Protein AF-A0A2W2ELB1-F1 (afdb_monomer)

Foldseek 3Di:
DVVLVVQLLVLLLVLLVLLADPCPVVCVPDPDDQLVVSVVSLVVSVVVSVVSSVVVVVVVVVVDDPPDDDPVLLSVLSSLLSSLQLVLQLLVVCVVDGDPRSSVSSSVSSVCVVVCQVVQDDLRNLDDDPPDPCSVVSSVVSNVSSVVSVVSNVVSSPDPPDDDPPPPPPPDPDPDDD

Solvent-accessible surface area (backbone atoms only — not comparable to full-atom values): 10216 Å² total; per-residue (Å²): 117,83,64,55,57,60,51,45,53,54,54,21,30,50,46,6,47,71,70,45,56,89,58,60,78,79,58,70,81,56,95,63,60,68,46,60,56,51,51,52,50,52,49,54,48,51,51,54,50,50,51,54,48,48,52,53,52,51,58,48,61,77,67,52,59,95,90,65,77,79,69,59,70,52,55,46,42,54,46,53,34,47,34,37,39,5,42,22,34,15,46,53,30,46,77,79,40,69,51,71,67,9,18,50,37,1,30,47,45,44,47,48,53,60,65,49,45,81,75,34,68,75,97,62,37,86,76,69,57,92,88,43,93,58,39,66,64,53,42,52,49,39,56,58,53,37,52,53,29,49,52,46,37,52,59,54,50,49,72,74,89,70,88,68,88,68,74,74,76,74,74,71,77,78,77,81,77,131

Structure (mmCIF, N/CA/C/O backbone):
data_AF-A0A2W2ELB1-F1
#
_entry.id   AF-A0A2W2ELB1-F1
#
loop_
_atom_site.group_PDB
_atom_site.id
_atom_site.type_symbol
_atom_site.label_atom_id
_atom_site.label_alt_id
_atom_site.label_comp_id
_atom_site.label_asym_id
_atom_site.label_entity_id
_atom_site.label_seq_id
_atom_site.pdbx_PDB_ins_code
_atom_site.Cartn_x
_atom_site.Cartn_y
_atom_site.Cartn_z
_atom_site.occupancy
_atom_site.B_iso_or_equiv
_atom_site.auth_seq_id
_atom_site.auth_comp_id
_atom_site.auth_asym_id
_atom_site.auth_atom_id
_atom_site.pdbx_PDB_model_num
ATOM 1 N N . MET A 1 1 ? 18.501 -1.029 -9.636 1.00 58.59 1 MET A N 1
ATOM 2 C CA . MET A 1 1 ? 17.027 -1.213 -9.609 1.00 58.59 1 MET A CA 1
ATOM 3 C C . MET A 1 1 ? 16.553 -2.268 -8.612 1.00 58.59 1 MET A C 1
ATOM 5 O O . MET A 1 1 ? 15.507 -2.066 -8.014 1.00 58.59 1 MET A O 1
ATOM 9 N N . LEU A 1 2 ? 17.327 -3.330 -8.352 1.00 64.88 2 LEU A N 1
ATOM 10 C CA . LEU A 1 2 ? 16.973 -4.391 -7.391 1.00 64.88 2 LEU A CA 1
ATOM 11 C C . LEU A 1 2 ? 16.702 -3.893 -5.950 1.00 64.88 2 LEU A C 1
ATOM 13 O O . LEU A 1 2 ? 15.939 -4.514 -5.227 1.00 64.88 2 LEU A O 1
ATOM 17 N N . VAL A 1 3 ? 17.260 -2.738 -5.560 1.00 75.88 3 VAL A N 1
ATOM 18 C CA . VAL A 1 3 ? 17.123 -2.134 -4.217 1.00 75.88 3 VAL A CA 1
ATOM 19 C C . VAL A 1 3 ? 15.805 -1.358 -4.020 1.00 75.88 3 VAL A C 1
ATOM 21 O O . VAL A 1 3 ? 15.372 -1.154 -2.890 1.00 75.88 3 VAL A O 1
ATOM 24 N N . LEU A 1 4 ? 15.114 -0.963 -5.098 1.00 77.75 4 LEU A N 1
ATOM 25 C CA . LEU A 1 4 ? 13.880 -0.164 -5.002 1.00 77.75 4 LEU A CA 1
ATOM 26 C C . LEU A 1 4 ? 12.725 -0.948 -4.370 1.00 77.75 4 LEU A C 1
ATOM 28 O O . LEU A 1 4 ? 11.989 -0.414 -3.549 1.00 77.75 4 LEU A O 1
ATOM 32 N N . ARG A 1 5 ? 12.604 -2.232 -4.709 1.00 79.81 5 ARG A N 1
ATOM 33 C CA . ARG A 1 5 ? 11.553 -3.126 -4.208 1.00 79.81 5 ARG A CA 1
ATOM 34 C C . ARG A 1 5 ? 11.660 -3.433 -2.711 1.00 79.81 5 ARG A C 1
ATOM 36 O O . ARG A 1 5 ? 10.662 -3.262 -2.017 1.00 79.81 5 ARG A O 1
ATOM 43 N N . PRO A 1 6 ? 12.827 -3.815 -2.154 1.00 79.00 6 PRO A N 1
ATOM 44 C CA . PRO A 1 6 ? 12.952 -3.968 -0.708 1.00 79.00 6 PRO A CA 1
ATOM 45 C C . PRO A 1 6 ? 12.770 -2.634 0.028 1.00 79.00 6 PRO A C 1
ATOM 47 O O . PRO A 1 6 ? 12.128 -2.624 1.073 1.00 79.00 6 PRO A O 1
ATOM 50 N N . ALA A 1 7 ? 13.233 -1.503 -0.522 1.00 81.81 7 ALA A N 1
ATOM 51 C CA . ALA A 1 7 ? 12.959 -0.187 0.063 1.00 81.81 7 ALA A CA 1
ATOM 52 C C . ALA A 1 7 ? 11.450 0.118 0.111 1.00 81.81 7 ALA A C 1
ATOM 54 O O . ALA A 1 7 ? 10.944 0.583 1.129 1.00 81.81 7 ALA A O 1
ATOM 55 N N . MET A 1 8 ? 10.718 -0.214 -0.954 1.00 80.19 8 MET A N 1
ATOM 56 C CA . MET A 1 8 ? 9.262 -0.086 -1.024 1.00 80.19 8 MET A CA 1
ATOM 57 C C . MET A 1 8 ? 8.555 -0.940 0.032 1.00 80.19 8 MET A C 1
ATOM 59 O O . MET A 1 8 ? 7.673 -0.450 0.735 1.00 80.19 8 MET A O 1
ATOM 63 N N . LEU A 1 9 ? 8.958 -2.207 0.171 1.00 79.94 9 LEU A N 1
ATOM 64 C CA . LEU A 1 9 ? 8.405 -3.121 1.173 1.00 79.94 9 LEU A CA 1
ATOM 65 C C . LEU A 1 9 ? 8.679 -2.611 2.593 1.00 79.94 9 LEU A C 1
ATOM 67 O O . LEU A 1 9 ? 7.778 -2.625 3.427 1.00 79.94 9 LEU A O 1
ATOM 71 N N . LEU A 1 10 ? 9.883 -2.099 2.859 1.00 82.06 10 LEU A N 1
ATOM 72 C CA . LEU A 1 10 ? 10.233 -1.493 4.146 1.00 82.06 10 LEU A CA 1
ATOM 73 C C . LEU A 1 10 ? 9.417 -0.227 4.433 1.00 82.06 10 LEU A C 1
ATOM 75 O O . LEU A 1 10 ? 8.943 -0.043 5.548 1.00 82.06 10 LEU A O 1
ATOM 79 N N . ILE A 1 11 ? 9.190 0.630 3.440 1.00 79.81 11 ILE A N 1
ATOM 80 C CA . ILE A 1 11 ? 8.313 1.795 3.603 1.00 79.81 11 ILE A CA 1
ATOM 81 C C . ILE A 1 11 ? 6.882 1.325 3.911 1.00 79.81 11 ILE A C 1
ATOM 83 O O . ILE A 1 11 ? 6.275 1.784 4.878 1.00 79.81 11 ILE A O 1
ATOM 87 N N . ALA A 1 12 ? 6.363 0.340 3.175 1.00 77.06 12 ALA A N 1
ATOM 88 C CA . ALA A 1 12 ? 5.026 -0.203 3.403 1.00 77.06 12 ALA A CA 1
ATOM 89 C C . ALA A 1 12 ? 4.850 -0.821 4.808 1.00 77.06 12 ALA A C 1
ATOM 91 O O . ALA A 1 12 ? 3.789 -0.646 5.413 1.00 77.06 12 ALA A O 1
ATOM 92 N N . THR A 1 13 ? 5.871 -1.481 5.376 1.00 76.38 13 THR A N 1
ATOM 93 C CA . THR A 1 13 ? 5.784 -2.030 6.746 1.00 76.38 13 THR A CA 1
ATOM 94 C C . THR A 1 13 ? 5.661 -0.933 7.803 1.00 76.38 13 THR A C 1
ATOM 96 O O . THR A 1 13 ? 4.914 -1.111 8.770 1.00 76.38 13 THR A O 1
ATOM 99 N N . THR A 1 14 ? 6.301 0.229 7.614 1.00 76.19 14 THR A N 1
ATOM 100 C CA . THR A 1 14 ? 6.173 1.361 8.555 1.00 76.19 14 THR A CA 1
ATOM 101 C C . THR A 1 14 ? 4.744 1.905 8.636 1.00 76.19 14 THR A C 1
ATOM 103 O O . THR A 1 14 ? 4.310 2.340 9.706 1.00 76.19 14 THR A O 1
ATOM 106 N N . GLY A 1 15 ? 3.965 1.794 7.553 1.00 67.69 15 GLY A N 1
ATOM 107 C CA . GLY A 1 15 ? 2.555 2.194 7.520 1.00 67.69 15 GLY A CA 1
ATOM 108 C C . GLY A 1 15 ? 1.687 1.459 8.549 1.00 67.69 15 GLY A C 1
ATOM 109 O O . GLY A 1 15 ? 0.806 2.066 9.160 1.00 67.69 15 GLY A O 1
ATOM 110 N N . GLY A 1 16 ? 1.977 0.179 8.812 1.00 68.81 16 GLY A N 1
ATOM 111 C CA . GLY A 1 16 ? 1.280 -0.606 9.838 1.00 68.81 16 GLY A CA 1
ATOM 112 C C . GLY A 1 16 ? 1.515 -0.074 11.256 1.00 68.81 16 GLY A C 1
ATOM 113 O O . GLY A 1 16 ? 0.587 -0.026 12.063 1.00 68.81 16 GLY A O 1
ATOM 114 N N . PHE A 1 17 ? 2.731 0.399 11.543 1.00 68.81 17 PHE A N 1
ATOM 115 C CA . PHE A 1 17 ? 3.072 1.026 12.823 1.00 68.81 17 PHE A CA 1
ATOM 116 C C . PHE A 1 17 ? 2.467 2.422 12.960 1.00 68.81 17 PHE A C 1
ATOM 118 O O . PHE A 1 17 ? 1.964 2.758 14.029 1.00 68.81 17 PHE A O 1
ATOM 125 N N . ALA A 1 18 ? 2.431 3.207 11.881 1.00 69.25 18 ALA A N 1
ATOM 126 C CA . ALA A 1 18 ? 1.805 4.528 11.888 1.00 69.25 18 ALA A CA 1
ATOM 127 C C . ALA A 1 18 ? 0.286 4.457 12.164 1.00 69.25 18 ALA A C 1
ATOM 129 O O . ALA A 1 18 ? -0.300 5.372 12.756 1.00 69.25 18 ALA A O 1
ATOM 130 N N . LEU A 1 19 ? -0.369 3.349 11.793 1.00 65.31 19 LEU A N 1
ATOM 131 C CA . LEU A 1 19 ? -1.787 3.123 12.084 1.00 65.31 19 LEU A CA 1
ATOM 132 C C . LEU A 1 19 ? -2.052 2.881 13.582 1.00 65.31 19 LEU A C 1
ATOM 134 O O . LEU A 1 19 ? -3.126 3.232 14.076 1.00 65.31 19 LEU A O 1
ATOM 138 N N . VAL A 1 20 ? -1.085 2.327 14.316 1.00 62.97 20 VAL A N 1
ATOM 139 C CA . VAL A 1 20 ? -1.212 2.060 15.752 1.00 62.97 20 VAL A CA 1
ATOM 140 C C . VAL A 1 20 ? -0.901 3.327 16.537 1.00 62.97 20 VAL A C 1
ATOM 142 O O . VAL A 1 20 ? 0.248 3.655 16.810 1.00 62.97 20 VAL A O 1
ATOM 145 N N . ASP A 1 21 ? -1.951 4.053 16.916 1.00 62.66 21 ASP A N 1
ATOM 146 C CA . ASP A 1 21 ? -1.811 5.175 17.838 1.00 62.66 21 ASP A CA 1
ATOM 147 C C . ASP A 1 21 ? -1.661 4.686 19.273 1.00 62.66 21 ASP A C 1
ATOM 149 O O . ASP A 1 21 ? -2.558 4.020 19.800 1.00 62.66 21 ASP A O 1
ATOM 153 N N . ALA A 1 22 ? -0.589 5.095 19.943 1.00 53.69 22 ALA A N 1
ATOM 154 C CA . ALA A 1 22 ? -0.504 4.975 21.392 1.00 53.69 22 ALA A CA 1
ATOM 155 C C . ALA A 1 22 ? -1.504 5.915 22.103 1.00 53.69 22 ALA A C 1
ATOM 157 O O . ALA A 1 22 ? -1.910 5.621 23.225 1.00 53.69 22 ALA A O 1
ATOM 158 N N . MET A 1 23 ? -1.953 6.999 21.447 1.00 51.41 23 MET A N 1
ATOM 159 C CA . MET A 1 23 ? -2.901 7.984 21.993 1.00 51.41 23 MET A CA 1
ATOM 160 C C . MET A 1 23 ? -4.374 7.717 21.648 1.00 51.41 23 MET A C 1
ATOM 162 O O . MET A 1 23 ? -5.254 8.439 22.114 1.00 51.41 23 MET A O 1
ATOM 166 N N . ALA A 1 24 ? -4.702 6.659 20.898 1.00 58.19 24 ALA A N 1
ATOM 167 C CA . ALA A 1 24 ? -6.102 6.298 20.636 1.00 58.19 24 ALA A CA 1
ATOM 168 C C . ALA A 1 24 ? -6.982 6.191 21.909 1.00 58.19 24 ALA A C 1
ATOM 170 O O . ALA A 1 24 ? -8.154 6.571 21.833 1.00 58.19 24 ALA A O 1
ATOM 171 N N . PRO A 1 25 ? -6.472 5.742 23.079 1.00 58.84 25 PRO A N 1
ATOM 172 C CA . PRO A 1 25 ? -7.254 5.720 24.314 1.00 58.84 25 PRO A CA 1
ATOM 173 C C . PRO A 1 25 ? -7.592 7.112 24.872 1.00 58.84 25 PRO A C 1
ATOM 175 O O . PRO A 1 25 ? -8.632 7.263 25.508 1.00 58.84 25 PRO A O 1
ATOM 178 N N . SER A 1 26 ? -6.756 8.134 24.645 1.00 57.88 26 SER A N 1
ATOM 179 C CA . SER A 1 26 ? -6.914 9.459 25.270 1.00 57.88 26 SER A CA 1
ATOM 180 C C . SER A 1 26 ? -7.816 10.418 24.485 1.00 57.88 26 SER A C 1
ATOM 182 O O . SER A 1 26 ? -8.296 11.397 25.044 1.00 57.88 26 SER A O 1
ATOM 184 N N . ILE A 1 27 ? -8.089 10.139 23.204 1.00 54.81 27 ILE A N 1
ATOM 185 C CA . ILE A 1 27 ? -8.867 11.017 22.299 1.00 54.81 27 ILE A CA 1
ATOM 186 C C . ILE A 1 27 ? -10.330 10.529 22.156 1.00 54.81 27 ILE A C 1
ATOM 188 O O . ILE A 1 27 ? -11.113 11.043 21.358 1.00 54.81 27 ILE A O 1
ATOM 192 N N . GLY A 1 28 ? -10.746 9.538 22.954 1.00 57.12 28 GLY A N 1
ATOM 193 C CA . GLY A 1 28 ? -12.087 8.938 22.890 1.00 57.12 28 GLY A CA 1
ATOM 194 C C . GLY A 1 28 ? -13.254 9.903 23.153 1.00 57.12 28 GLY A C 1
ATOM 195 O O . GLY A 1 28 ? -14.386 9.580 22.806 1.00 57.12 28 GLY A O 1
ATOM 196 N N . ALA A 1 29 ? -12.989 11.082 23.723 1.00 60.88 29 ALA A N 1
ATOM 197 C CA . ALA A 1 29 ? -14.003 12.079 24.066 1.00 60.88 29 ALA A CA 1
ATOM 198 C C . ALA A 1 29 ? -14.392 13.025 22.910 1.00 60.88 29 ALA A C 1
ATOM 200 O O . ALA A 1 29 ? -15.316 13.820 23.066 1.00 60.88 29 ALA A O 1
ATOM 201 N N . VAL A 1 30 ? -13.716 12.972 21.755 1.00 65.62 30 VAL A N 1
ATOM 202 C CA . VAL A 1 30 ? -14.003 13.903 20.650 1.00 65.62 30 VAL A CA 1
ATOM 203 C C . VAL A 1 30 ? -15.243 13.433 19.866 1.00 65.62 30 VAL A C 1
ATOM 205 O O . VAL A 1 30 ? -15.240 12.302 19.364 1.00 65.62 30 VAL A O 1
ATOM 208 N N . PRO A 1 31 ? -16.275 14.284 19.672 1.00 71.62 31 PRO A N 1
ATOM 209 C CA . PRO A 1 31 ? -17.556 13.923 19.050 1.00 71.62 31 PRO A CA 1
ATOM 210 C C . PRO A 1 31 ? -17.485 13.777 17.516 1.00 71.62 31 PRO A C 1
ATOM 212 O O . PRO A 1 31 ? -18.405 14.147 16.795 1.00 71.62 31 PRO A O 1
ATOM 215 N N . VAL A 1 32 ? -16.390 13.235 16.983 1.00 72.81 32 VAL A N 1
ATOM 216 C CA . VAL A 1 32 ? -16.257 12.909 15.555 1.00 72.81 32 VAL A CA 1
ATOM 217 C C . VAL A 1 32 ? -16.660 11.450 15.335 1.00 72.81 32 VAL A C 1
ATOM 219 O O . VAL A 1 32 ? -16.423 10.585 16.183 1.00 72.81 32 VAL A O 1
ATOM 222 N N . ALA A 1 33 ? -17.263 11.148 14.188 1.00 74.81 33 ALA A N 1
ATOM 223 C CA . ALA A 1 33 ? -17.573 9.773 13.827 1.00 74.81 33 ALA A CA 1
ATOM 224 C C . ALA A 1 33 ? -16.287 8.935 13.683 1.00 74.81 33 ALA A C 1
ATOM 226 O O . ALA A 1 33 ? -15.269 9.402 13.164 1.00 74.81 33 ALA A O 1
ATOM 227 N N . ARG A 1 34 ? -16.320 7.683 14.152 1.00 75.00 34 ARG A N 1
ATOM 228 C CA . ARG A 1 34 ? -15.143 6.802 14.181 1.00 75.00 34 ARG A CA 1
ATOM 229 C C . ARG A 1 34 ? -14.596 6.530 12.778 1.00 75.00 34 ARG A C 1
ATOM 231 O O . ARG A 1 34 ? -13.383 6.635 12.594 1.00 75.00 34 ARG A O 1
ATOM 238 N N . TRP A 1 35 ? -15.479 6.280 11.808 1.00 74.69 35 TRP A N 1
ATOM 239 C CA . TRP A 1 35 ? -15.099 6.108 10.403 1.00 74.69 35 TRP A CA 1
ATOM 240 C C . TRP A 1 35 ? -14.300 7.307 9.865 1.00 74.69 35 TRP A C 1
ATOM 242 O O . TRP A 1 35 ? -13.250 7.113 9.261 1.00 74.69 35 TRP A O 1
ATOM 252 N N . ALA A 1 36 ? -14.723 8.546 10.143 1.00 78.75 36 ALA A N 1
ATOM 253 C CA . ALA A 1 36 ? -14.063 9.747 9.626 1.00 78.75 36 ALA A CA 1
ATOM 254 C C . ALA A 1 36 ? -12.633 9.897 10.172 1.00 78.75 36 ALA A C 1
ATOM 256 O O . ALA A 1 36 ? -11.709 10.204 9.420 1.00 78.75 36 ALA A O 1
ATOM 257 N N . ARG A 1 37 ? -12.421 9.599 11.463 1.00 77.50 37 ARG A N 1
ATOM 258 C CA . ARG A 1 37 ? -11.072 9.594 12.058 1.00 77.50 37 ARG A CA 1
ATOM 259 C C . ARG A 1 37 ? -10.172 8.518 11.453 1.00 77.50 37 ARG A C 1
ATOM 261 O O . ARG A 1 37 ? -8.990 8.774 11.244 1.00 77.50 37 ARG A O 1
ATOM 268 N N . GLN A 1 38 ? -10.713 7.330 11.181 1.00 78.19 38 GLN A N 1
ATOM 269 C CA . GLN A 1 38 ? -9.950 6.245 10.560 1.00 78.19 38 GLN A CA 1
ATOM 270 C C . GLN A 1 38 ? -9.541 6.602 9.131 1.00 78.19 38 GLN A C 1
ATOM 272 O O . GLN A 1 38 ? -8.362 6.497 8.810 1.00 78.19 38 GLN A O 1
ATOM 277 N N . TRP A 1 39 ? -10.466 7.120 8.319 1.00 81.50 39 TRP A N 1
ATOM 278 C CA . TRP A 1 39 ? -10.156 7.569 6.960 1.00 81.50 39 TRP A CA 1
ATOM 279 C C . TRP A 1 39 ? -9.131 8.694 6.931 1.00 81.50 39 TRP A C 1
ATOM 281 O O . TRP A 1 39 ? -8.175 8.608 6.165 1.00 81.50 39 TRP A O 1
ATOM 291 N N . LEU A 1 40 ? -9.271 9.703 7.796 1.00 83.50 40 LEU A N 1
ATOM 292 C CA . LEU A 1 40 ? -8.288 10.780 7.890 1.00 83.50 40 LEU A CA 1
ATOM 293 C C . LEU A 1 40 ? -6.899 10.240 8.253 1.00 83.50 40 LEU A C 1
ATOM 295 O O . LEU A 1 40 ? -5.908 10.628 7.641 1.00 83.50 40 LEU A O 1
ATOM 299 N N . ARG A 1 41 ? -6.819 9.305 9.207 1.00 82.00 41 ARG A N 1
ATOM 300 C CA . ARG A 1 41 ? -5.550 8.682 9.602 1.00 82.00 41 ARG A CA 1
ATOM 301 C C . ARG A 1 41 ? -4.931 7.885 8.457 1.00 82.00 41 ARG A C 1
ATOM 303 O O . ARG A 1 41 ? -3.739 8.016 8.202 1.00 82.00 41 ARG A O 1
ATOM 310 N N . THR A 1 42 ? -5.728 7.077 7.765 1.00 82.38 42 THR A N 1
ATOM 311 C CA . THR A 1 42 ? -5.263 6.306 6.608 1.00 82.38 42 THR A CA 1
ATOM 312 C C . THR A 1 42 ? -4.774 7.225 5.497 1.00 82.38 42 THR A C 1
ATOM 314 O O . THR A 1 42 ? -3.714 6.962 4.941 1.00 82.38 42 THR A O 1
ATOM 317 N N . LEU A 1 43 ? -5.487 8.323 5.223 1.00 84.00 43 LEU A N 1
ATOM 318 C CA . LEU A 1 43 ? -5.056 9.330 4.256 1.00 84.00 43 LEU A CA 1
ATOM 319 C C . LEU A 1 43 ? -3.722 9.956 4.664 1.00 84.00 43 LEU A C 1
ATOM 321 O O . LEU A 1 43 ? -2.807 9.954 3.855 1.00 84.00 43 LEU A O 1
ATOM 325 N N . LEU A 1 44 ? -3.566 10.405 5.913 1.00 84.62 44 LEU A N 1
ATOM 326 C CA . LEU A 1 44 ? -2.302 10.976 6.396 1.00 84.62 44 LEU A CA 1
ATOM 327 C C . LEU A 1 44 ? -1.128 10.000 6.250 1.00 84.62 44 LEU A C 1
ATOM 329 O O . LEU A 1 44 ? -0.057 10.391 5.789 1.00 84.62 44 LEU A O 1
ATOM 333 N N . ILE A 1 45 ? -1.331 8.727 6.600 1.00 83.56 45 ILE A N 1
ATOM 334 C CA . ILE A 1 45 ? -0.297 7.695 6.451 1.00 83.56 45 ILE A CA 1
ATOM 335 C C . ILE A 1 45 ? 0.027 7.475 4.975 1.00 83.56 45 ILE A C 1
ATOM 337 O O . ILE A 1 45 ? 1.200 7.442 4.618 1.00 83.56 45 ILE A O 1
ATOM 341 N N . LEU A 1 46 ? -0.985 7.375 4.111 1.00 82.31 46 LEU A N 1
ATOM 342 C CA . LEU A 1 46 ? -0.781 7.258 2.668 1.00 82.31 46 LEU A CA 1
ATOM 343 C C . LEU A 1 46 ? 0.009 8.447 2.112 1.00 82.31 46 LEU A C 1
ATOM 345 O O . LEU A 1 46 ? 0.907 8.226 1.307 1.00 82.31 46 LEU A O 1
ATOM 349 N N . THR A 1 47 ? -0.251 9.674 2.569 1.00 84.88 47 THR A N 1
ATOM 350 C CA . THR A 1 47 ? 0.508 10.861 2.149 1.00 84.88 47 THR A CA 1
ATOM 351 C C . THR A 1 47 ? 1.978 10.763 2.557 1.00 84.88 47 THR A C 1
ATOM 353 O O . THR A 1 47 ? 2.856 11.048 1.746 1.00 84.88 47 THR A O 1
ATOM 356 N N . VAL A 1 48 ? 2.266 10.316 3.785 1.00 85.31 48 VAL A N 1
ATOM 357 C CA . VAL A 1 48 ? 3.648 10.122 4.263 1.00 85.31 48 VAL A CA 1
ATOM 358 C C . VAL A 1 48 ? 4.356 9.020 3.473 1.00 85.31 48 VAL A C 1
ATOM 360 O O . VAL A 1 48 ? 5.500 9.204 3.058 1.00 85.31 48 VAL A O 1
ATOM 363 N N . LEU A 1 49 ? 3.677 7.899 3.215 1.00 83.69 49 LEU A N 1
ATOM 364 C CA . LEU A 1 49 ? 4.222 6.803 2.409 1.00 83.69 49 LEU A CA 1
ATOM 365 C C . LEU A 1 49 ? 4.482 7.247 0.964 1.00 83.69 49 LEU A C 1
ATOM 367 O O . LEU A 1 49 ? 5.540 6.948 0.416 1.00 83.69 49 LEU A O 1
ATOM 371 N N . ALA A 1 50 ? 3.555 7.999 0.367 1.00 84.19 50 ALA A N 1
ATOM 372 C CA . ALA A 1 50 ? 3.699 8.548 -0.977 1.00 84.19 50 ALA A CA 1
ATOM 373 C C . ALA A 1 50 ? 4.866 9.541 -1.062 1.00 84.19 50 ALA A C 1
ATOM 375 O O . ALA A 1 50 ? 5.650 9.475 -2.006 1.00 84.19 50 ALA A O 1
ATOM 376 N N . ALA A 1 51 ? 5.028 10.414 -0.063 1.00 85.00 51 ALA A N 1
ATOM 377 C CA . ALA A 1 51 ? 6.157 11.337 0.012 1.00 85.00 51 ALA A CA 1
ATOM 378 C C . ALA A 1 51 ? 7.492 10.589 0.160 1.00 85.00 51 ALA A C 1
ATOM 380 O O . ALA A 1 51 ? 8.432 10.858 -0.588 1.00 85.00 51 ALA A O 1
ATOM 381 N N . GLY A 1 52 ? 7.566 9.608 1.067 1.00 83.62 52 GLY A N 1
ATOM 382 C CA . GLY A 1 52 ? 8.758 8.776 1.252 1.00 83.62 52 GLY A CA 1
ATOM 383 C C . GLY A 1 52 ? 9.135 8.011 -0.018 1.00 83.62 52 GLY A C 1
ATOM 384 O O . GLY A 1 52 ? 10.301 7.991 -0.412 1.00 83.62 52 GLY A O 1
ATOM 385 N N . TRP A 1 53 ? 8.143 7.455 -0.714 1.00 84.44 53 TRP A N 1
ATOM 386 C CA . TRP A 1 53 ? 8.354 6.817 -2.010 1.00 84.44 53 TRP A CA 1
ATOM 387 C C . TRP A 1 53 ? 8.811 7.808 -3.084 1.00 84.44 53 TRP A C 1
ATOM 389 O O . TRP A 1 53 ? 9.752 7.520 -3.821 1.00 84.44 53 TRP A O 1
ATOM 399 N N . GLY A 1 54 ? 8.209 8.997 -3.137 1.00 84.25 54 GLY A N 1
ATOM 400 C CA . GLY A 1 54 ? 8.611 10.068 -4.047 1.00 84.25 54 GLY A CA 1
ATOM 401 C C . GLY A 1 54 ? 10.077 10.466 -3.871 1.00 84.25 54 GLY A C 1
ATOM 402 O O . GLY A 1 54 ? 10.788 10.606 -4.862 1.00 84.25 54 GLY A O 1
ATOM 403 N N . VAL A 1 55 ? 10.563 10.554 -2.627 1.00 86.31 55 VAL A N 1
ATOM 404 C CA . VAL A 1 55 ? 11.985 10.802 -2.331 1.00 86.31 55 VAL A CA 1
ATOM 405 C C . VAL A 1 55 ? 12.863 9.667 -2.858 1.00 86.31 55 VAL A C 1
ATOM 407 O O . VAL A 1 55 ? 13.876 9.929 -3.504 1.00 86.31 55 VAL A O 1
ATOM 410 N N . VAL A 1 56 ? 12.474 8.409 -2.638 1.00 85.19 56 VAL A N 1
ATOM 411 C CA . VAL A 1 56 ? 13.217 7.244 -3.148 1.00 85.19 56 VAL A CA 1
ATOM 412 C C . VAL A 1 56 ? 13.287 7.255 -4.677 1.00 85.19 56 VAL A C 1
ATOM 414 O O . VAL A 1 56 ? 14.359 7.030 -5.238 1.00 85.19 56 VAL A O 1
ATOM 417 N N . VAL A 1 57 ? 12.179 7.560 -5.357 1.00 84.31 57 VAL A N 1
ATOM 418 C CA . VAL A 1 57 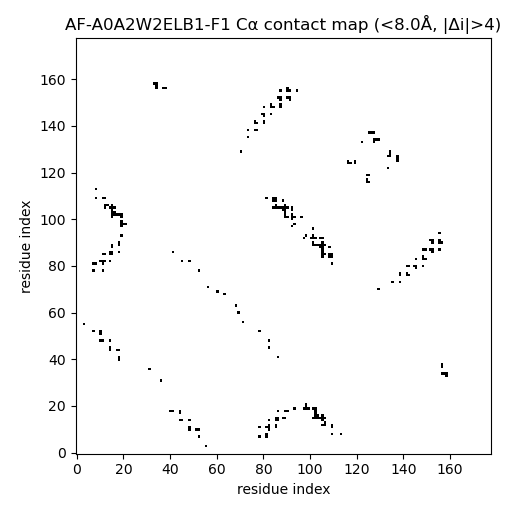? 12.130 7.672 -6.823 1.00 84.31 57 VAL A CA 1
ATOM 419 C C . VAL A 1 57 ? 12.973 8.850 -7.317 1.00 84.31 57 VAL A C 1
ATOM 421 O O . VAL A 1 57 ? 13.722 8.685 -8.278 1.00 84.31 57 VAL A O 1
ATOM 424 N N . ALA A 1 58 ? 12.920 10.004 -6.649 1.00 85.50 58 ALA A N 1
ATOM 425 C CA . ALA A 1 58 ? 13.732 11.169 -6.992 1.00 85.50 58 ALA A CA 1
ATOM 426 C C . ALA A 1 58 ? 15.232 10.860 -6.865 1.00 85.50 58 ALA A C 1
ATOM 428 O O . ALA A 1 58 ? 15.996 11.092 -7.801 1.00 85.50 58 ALA A O 1
ATOM 429 N N . VAL A 1 59 ? 15.654 10.247 -5.757 1.00 85.62 59 VAL A N 1
ATOM 430 C CA . VAL A 1 59 ? 17.048 9.816 -5.560 1.00 85.62 59 VAL A CA 1
ATOM 431 C C . VAL A 1 59 ? 17.448 8.749 -6.574 1.00 85.62 59 VAL A C 1
ATOM 433 O O . VAL A 1 59 ? 18.567 8.773 -7.076 1.00 85.62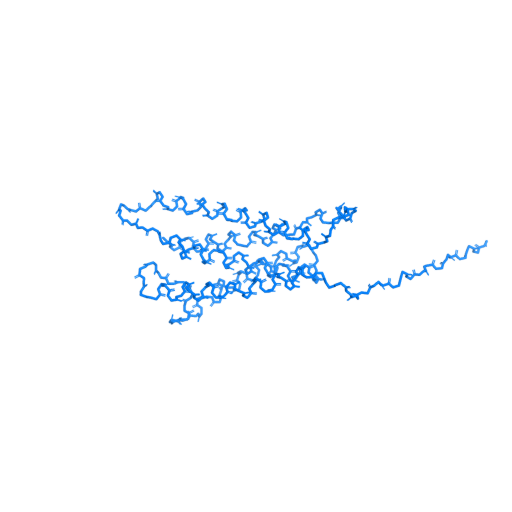 59 VAL A O 1
ATOM 436 N N . ALA A 1 60 ? 16.557 7.817 -6.910 1.00 83.50 60 ALA A N 1
ATOM 437 C CA . ALA A 1 60 ? 16.845 6.843 -7.952 1.00 83.50 60 ALA A CA 1
ATOM 438 C C . ALA A 1 60 ? 17.049 7.534 -9.303 1.00 83.50 60 ALA A C 1
ATOM 440 O O . ALA A 1 60 ? 18.020 7.224 -9.985 1.00 83.50 60 ALA A O 1
ATOM 441 N N . SER A 1 61 ? 16.199 8.504 -9.652 1.00 82.31 61 SER A N 1
ATOM 442 C CA . SER A 1 61 ? 16.267 9.223 -10.928 1.00 82.31 61 SER A CA 1
ATOM 443 C C . SER A 1 61 ? 17.565 10.007 -11.121 1.00 82.31 61 SER A C 1
ATOM 445 O O . SER A 1 61 ? 18.093 10.019 -12.225 1.00 82.31 61 SER A O 1
ATOM 447 N N . THR A 1 62 ? 18.146 10.565 -10.053 1.00 84.31 62 THR A N 1
ATOM 448 C CA . THR A 1 62 ? 19.443 11.266 -10.125 1.00 84.31 62 THR A CA 1
ATOM 449 C C . THR A 1 62 ? 20.640 10.323 -10.235 1.00 84.31 62 THR A C 1
ATOM 451 O O . THR A 1 62 ? 21.758 10.769 -10.478 1.00 84.31 62 THR A O 1
ATOM 454 N N . ARG A 1 63 ? 20.433 9.018 -10.029 1.00 83.00 63 ARG A N 1
ATOM 455 C CA . 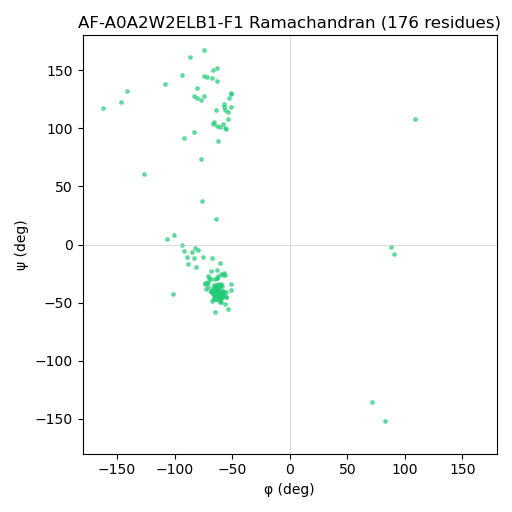ARG A 1 63 ? 21.470 7.979 -10.095 1.00 83.00 63 ARG A CA 1
ATOM 456 C C . ARG A 1 63 ? 21.357 7.107 -11.344 1.00 83.00 63 ARG A C 1
ATOM 458 O O . ARG A 1 63 ? 22.093 6.126 -11.451 1.00 83.00 63 ARG A O 1
ATOM 465 N N . LEU A 1 64 ? 20.436 7.417 -12.256 1.00 79.12 64 LEU A N 1
ATOM 466 C CA . LEU A 1 64 ? 20.348 6.725 -13.538 1.00 79.12 64 LEU A CA 1
ATOM 467 C C . LEU A 1 64 ? 21.482 7.170 -14.466 1.00 79.12 64 LEU A C 1
ATOM 469 O O . LEU A 1 64 ? 21.894 8.324 -14.446 1.00 79.12 64 LEU A O 1
ATOM 473 N N . ALA A 1 65 ? 21.980 6.230 -15.270 1.00 74.31 65 ALA A N 1
ATOM 474 C CA . ALA A 1 65 ? 22.891 6.537 -16.365 1.00 74.31 65 ALA A CA 1
ATOM 475 C C . ALA A 1 65 ? 22.164 7.352 -17.446 1.00 74.31 65 ALA A C 1
ATOM 477 O O . ALA A 1 65 ? 20.955 7.180 -17.639 1.00 74.31 65 ALA A O 1
ATOM 478 N N . ASP A 1 66 ? 22.904 8.199 -18.163 1.00 67.69 66 ASP A N 1
ATOM 479 C CA . ASP A 1 66 ? 22.356 9.034 -19.233 1.00 67.69 66 ASP A CA 1
ATOM 480 C C . ASP A 1 66 ? 21.576 8.188 -20.254 1.00 67.69 66 ASP A C 1
ATOM 482 O O . ASP A 1 66 ? 22.073 7.193 -20.783 1.00 67.69 66 ASP A O 1
ATOM 486 N N . GLY A 1 67 ? 20.320 8.572 -20.504 1.00 63.91 67 GLY A N 1
ATOM 487 C CA . GLY A 1 67 ? 19.419 7.905 -21.453 1.00 63.91 67 GLY A CA 1
ATOM 488 C C . GLY A 1 67 ? 18.544 6.784 -20.877 1.00 63.91 67 GLY A C 1
ATOM 489 O O . GLY A 1 67 ? 17.626 6.327 -21.560 1.00 63.91 67 GLY A O 1
ATOM 490 N N . ALA A 1 68 ? 18.748 6.361 -19.626 1.00 70.44 68 ALA A N 1
ATOM 491 C CA . ALA A 1 68 ? 17.832 5.431 -18.969 1.00 70.44 68 ALA A CA 1
ATOM 492 C C . ALA A 1 68 ? 16.595 6.174 -18.432 1.00 70.44 68 ALA A C 1
ATOM 494 O O . ALA A 1 68 ? 16.713 7.207 -17.774 1.00 70.44 68 ALA A O 1
ATOM 495 N N . SER A 1 69 ? 15.396 5.630 -18.663 1.00 74.62 69 SER A N 1
ATOM 496 C CA . SER A 1 69 ? 14.154 6.131 -18.063 1.00 74.62 69 SER A CA 1
ATOM 497 C C . SER A 1 69 ? 13.640 5.168 -16.992 1.00 74.62 69 SER A C 1
ATOM 499 O O . SER A 1 69 ? 13.685 3.945 -17.136 1.00 74.62 69 SER A O 1
ATOM 501 N N . LEU A 1 70 ? 13.167 5.723 -15.876 1.00 77.88 70 LEU A N 1
ATOM 502 C CA . LEU A 1 70 ? 12.497 4.958 -14.826 1.00 77.88 70 LEU A CA 1
ATOM 503 C C . LEU A 1 70 ? 11.023 4.770 -15.207 1.00 77.88 70 LEU A C 1
ATOM 505 O O . LEU A 1 70 ? 10.340 5.768 -15.442 1.00 77.88 70 LEU A O 1
ATOM 509 N N . PRO A 1 71 ? 10.482 3.539 -15.198 1.00 83.31 71 PRO A N 1
ATOM 510 C CA . PRO A 1 71 ? 9.058 3.315 -15.422 1.00 83.31 71 PRO A CA 1
ATOM 511 C C . PRO A 1 71 ? 8.257 3.667 -14.155 1.00 83.31 71 PRO A C 1
ATOM 513 O O . PRO A 1 71 ? 7.790 2.797 -13.416 1.00 83.31 71 PRO A O 1
ATOM 516 N N . VAL A 1 72 ? 8.123 4.970 -13.884 1.00 81.94 72 VAL A N 1
ATOM 517 C CA . VAL A 1 72 ? 7.554 5.514 -12.638 1.00 81.94 72 VAL A CA 1
ATOM 518 C C . VAL A 1 72 ? 6.124 5.031 -12.397 1.00 81.94 72 VAL A C 1
ATOM 520 O O . VAL A 1 72 ? 5.788 4.690 -11.269 1.00 81.94 72 VAL A O 1
ATOM 523 N N . ALA A 1 73 ? 5.292 4.954 -13.440 1.00 81.75 73 ALA A N 1
ATOM 524 C CA . ALA A 1 73 ? 3.889 4.556 -13.308 1.00 81.75 73 ALA A CA 1
ATOM 525 C C . ALA A 1 73 ? 3.727 3.114 -12.796 1.00 81.75 73 ALA A C 1
ATOM 527 O O . ALA A 1 73 ? 2.937 2.870 -11.885 1.00 81.75 73 ALA A O 1
ATOM 528 N N . GLY A 1 74 ? 4.510 2.171 -13.330 1.00 82.69 74 GLY A N 1
ATOM 529 C CA . GLY A 1 74 ? 4.477 0.780 -12.876 1.00 82.69 74 GLY A CA 1
ATOM 530 C C . GLY A 1 74 ? 4.973 0.644 -11.436 1.00 82.69 74 GLY A C 1
ATOM 531 O O . GLY A 1 74 ? 4.286 0.096 -10.576 1.00 82.69 74 GLY A O 1
ATOM 532 N N . LEU A 1 75 ? 6.106 1.279 -11.134 1.00 83.25 75 LEU A N 1
ATOM 533 C CA . LEU A 1 75 ? 6.675 1.304 -9.786 1.00 83.25 75 LEU A CA 1
ATOM 534 C C . LEU A 1 75 ? 5.735 1.962 -8.759 1.00 83.25 75 LEU A C 1
ATOM 536 O O . LEU A 1 75 ? 5.677 1.537 -7.607 1.00 83.25 75 LEU A O 1
ATOM 540 N N . ALA A 1 76 ? 4.970 2.977 -9.162 1.00 84.56 76 ALA A N 1
ATOM 541 C CA . ALA A 1 76 ? 3.944 3.582 -8.321 1.00 84.56 76 ALA A CA 1
ATOM 542 C C . ALA A 1 76 ? 2.765 2.628 -8.067 1.00 84.56 76 ALA A C 1
ATOM 544 O O . ALA A 1 76 ? 2.279 2.566 -6.939 1.00 84.56 76 ALA A O 1
ATOM 545 N N . ALA A 1 77 ? 2.324 1.858 -9.067 1.00 84.50 77 ALA A N 1
ATOM 546 C CA . ALA A 1 77 ? 1.259 0.866 -8.897 1.00 84.50 77 ALA A CA 1
ATOM 547 C C . ALA A 1 77 ? 1.669 -0.269 -7.938 1.00 84.50 77 ALA A C 1
ATOM 549 O O . ALA A 1 77 ? 0.883 -0.645 -7.057 1.00 84.50 77 ALA A O 1
ATOM 550 N N . GLU A 1 78 ? 2.911 -0.759 -8.053 1.00 85.38 78 GLU A N 1
ATOM 551 C CA . GLU A 1 78 ? 3.512 -1.699 -7.095 1.00 85.38 78 GLU A CA 1
ATOM 552 C C . GLU A 1 78 ? 3.472 -1.098 -5.668 1.00 85.38 78 GLU A C 1
ATOM 554 O O . GLU A 1 78 ? 2.947 -1.719 -4.733 1.00 85.38 78 GLU A O 1
ATOM 559 N N . ALA A 1 79 ? 3.956 0.145 -5.512 1.00 83.88 79 ALA A N 1
ATOM 560 C CA . ALA A 1 79 ? 4.043 0.861 -4.232 1.00 83.88 79 ALA A CA 1
ATOM 561 C C . ALA A 1 79 ? 2.687 1.059 -3.558 1.00 83.88 79 ALA A C 1
ATOM 563 O O . ALA A 1 79 ? 2.520 0.722 -2.381 1.00 83.88 79 ALA A O 1
ATOM 564 N N . VAL A 1 80 ? 1.709 1.560 -4.311 1.00 85.88 80 VAL A N 1
ATOM 565 C CA . VAL A 1 80 ? 0.349 1.803 -3.823 1.00 85.88 80 VAL A CA 1
ATOM 566 C C . VAL A 1 80 ? -0.293 0.501 -3.365 1.00 85.88 80 VAL A C 1
ATOM 568 O O . VAL A 1 80 ? -0.859 0.449 -2.272 1.00 85.88 80 VAL A O 1
ATOM 571 N N . THR A 1 81 ? -0.168 -0.571 -4.148 1.00 86.69 81 THR A N 1
ATOM 572 C CA . THR A 1 81 ? -0.802 -1.844 -3.794 1.00 86.69 81 THR A CA 1
ATOM 573 C C . THR A 1 81 ? -0.180 -2.452 -2.543 1.00 86.69 81 THR A C 1
ATOM 575 O O . THR A 1 81 ? -0.911 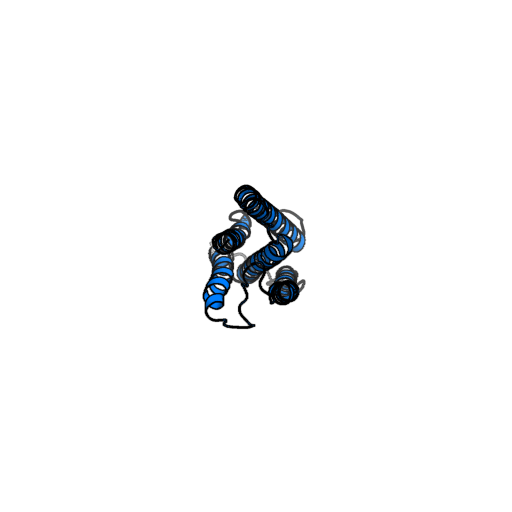-2.886 -1.653 1.00 86.69 81 THR A O 1
ATOM 578 N N . CYS A 1 82 ? 1.149 -2.422 -2.408 1.00 85.38 82 CYS A N 1
ATOM 579 C CA . CYS A 1 82 ? 1.793 -2.913 -1.190 1.00 85.38 82 CYS A CA 1
ATOM 580 C C . CYS A 1 82 ? 1.422 -2.063 0.026 1.00 85.38 82 CYS A C 1
ATOM 582 O O . CYS A 1 82 ? 1.056 -2.623 1.056 1.00 85.38 82 CYS A O 1
ATOM 584 N N . ALA A 1 83 ? 1.440 -0.732 -0.086 1.00 82.81 83 ALA A N 1
ATOM 585 C CA . ALA A 1 83 ? 1.011 0.146 1.001 1.00 82.81 83 ALA A CA 1
ATOM 586 C C . ALA A 1 83 ? -0.421 -0.186 1.459 1.00 82.81 83 ALA A C 1
ATOM 588 O O . ALA A 1 83 ? -0.677 -0.331 2.656 1.00 82.81 83 ALA A O 1
ATOM 589 N N . LEU A 1 84 ? -1.340 -0.391 0.510 1.00 85.38 84 LEU A N 1
ATOM 590 C CA . LEU A 1 84 ? -2.723 -0.761 0.799 1.00 85.38 84 LEU A CA 1
ATOM 591 C C . LEU A 1 84 ? -2.843 -2.148 1.439 1.00 85.38 84 LEU A C 1
ATOM 593 O O . LEU A 1 84 ? -3.623 -2.295 2.375 1.00 85.38 84 LEU A O 1
ATOM 597 N N . CYS A 1 85 ? -2.068 -3.145 1.009 1.00 85.31 85 CYS A N 1
ATOM 598 C CA . CYS A 1 85 ? -2.051 -4.469 1.641 1.00 85.31 85 CYS A CA 1
ATOM 599 C C . CYS A 1 85 ? -1.608 -4.405 3.110 1.00 85.31 85 CYS A C 1
ATOM 601 O O . CYS A 1 85 ? -2.253 -4.996 3.979 1.00 85.31 85 CYS A O 1
ATOM 603 N N . GLY A 1 86 ? -0.546 -3.651 3.406 1.00 81.75 86 GLY A N 1
ATOM 604 C CA . GLY A 1 86 ? -0.056 -3.475 4.777 1.00 81.75 86 GLY A CA 1
ATOM 605 C C . GLY A 1 86 ? -1.076 -2.758 5.660 1.00 81.75 86 GLY A C 1
ATOM 606 O O . GLY A 1 86 ? -1.349 -3.190 6.784 1.00 81.75 86 GLY A O 1
ATOM 607 N N . LEU A 1 87 ? -1.702 -1.706 5.122 1.00 81.06 87 LEU A N 1
ATOM 608 C CA . LEU A 1 87 ? -2.773 -0.970 5.793 1.00 81.06 87 LEU A CA 1
ATOM 609 C C . LEU A 1 87 ? -4.019 -1.834 6.011 1.00 81.06 87 LEU A C 1
ATOM 611 O O . LEU A 1 87 ? -4.606 -1.778 7.088 1.00 81.06 87 LEU A O 1
ATOM 615 N N . ALA A 1 88 ? -4.407 -2.653 5.034 1.00 84.88 88 ALA A N 1
ATOM 616 C CA . ALA A 1 88 ? -5.540 -3.567 5.137 1.00 84.88 88 ALA A CA 1
ATOM 617 C C . ALA A 1 88 ? -5.318 -4.612 6.241 1.00 84.88 88 ALA A C 1
ATOM 619 O O . ALA A 1 88 ? -6.192 -4.799 7.091 1.00 84.88 88 ALA A O 1
ATOM 620 N N . GLY A 1 89 ? -4.134 -5.233 6.285 1.00 81.88 89 GLY A N 1
ATOM 621 C CA . GLY A 1 89 ? -3.764 -6.181 7.340 1.00 81.88 89 GLY A CA 1
ATOM 622 C C . GLY A 1 89 ? -3.801 -5.546 8.732 1.00 81.88 89 GLY A C 1
ATOM 623 O O . GLY A 1 89 ? -4.422 -6.086 9.652 1.00 81.88 89 GLY A O 1
ATOM 624 N N . ALA A 1 90 ? -3.223 -4.349 8.875 1.00 80.31 90 ALA A N 1
ATOM 625 C CA . ALA A 1 90 ? -3.272 -3.595 10.126 1.00 80.31 90 ALA A CA 1
ATOM 626 C C . ALA A 1 90 ? -4.714 -3.217 10.518 1.00 80.31 90 ALA A C 1
ATOM 628 O O . ALA A 1 90 ? -5.111 -3.410 11.668 1.00 80.31 90 ALA A O 1
ATOM 629 N N . ALA A 1 91 ? -5.530 -2.738 9.575 1.00 79.12 91 ALA A N 1
ATOM 630 C CA . ALA A 1 91 ? -6.915 -2.336 9.822 1.00 79.12 91 ALA A CA 1
ATOM 631 C C . ALA A 1 91 ? -7.791 -3.508 10.301 1.00 79.12 91 ALA A C 1
ATOM 633 O O . ALA A 1 91 ? -8.589 -3.344 11.228 1.00 79.12 91 ALA A O 1
ATOM 634 N N . VAL A 1 92 ? -7.615 -4.703 9.728 1.00 82.00 92 VAL A N 1
ATOM 635 C CA . VAL A 1 92 ? -8.298 -5.927 10.183 1.00 82.00 92 VAL A CA 1
ATOM 636 C C . VAL A 1 92 ? -7.847 -6.322 11.589 1.00 82.00 92 VAL A C 1
ATOM 638 O O . VAL A 1 92 ? -8.679 -6.683 12.429 1.00 82.00 92 VAL A O 1
ATOM 641 N N . ALA A 1 93 ? -6.551 -6.224 11.881 1.00 82.12 93 ALA A N 1
ATOM 642 C CA . ALA A 1 93 ? -6.014 -6.588 13.186 1.00 82.12 93 ALA A CA 1
ATOM 643 C C . ALA A 1 93 ? -6.477 -5.639 14.302 1.00 82.12 93 ALA A C 1
ATOM 645 O O . ALA A 1 93 ? -6.881 -6.114 15.364 1.00 82.12 93 ALA A O 1
ATOM 646 N N . VAL A 1 94 ? -6.550 -4.326 14.039 1.00 75.56 94 VAL A N 1
ATOM 647 C CA . VAL A 1 94 ? -7.080 -3.323 14.988 1.00 75.56 94 VAL A CA 1
ATOM 648 C C . VAL A 1 94 ? -8.515 -3.644 15.435 1.00 75.56 94 VAL A C 1
ATOM 650 O O . VAL A 1 94 ? -8.913 -3.263 16.537 1.00 75.56 94 VAL A O 1
ATOM 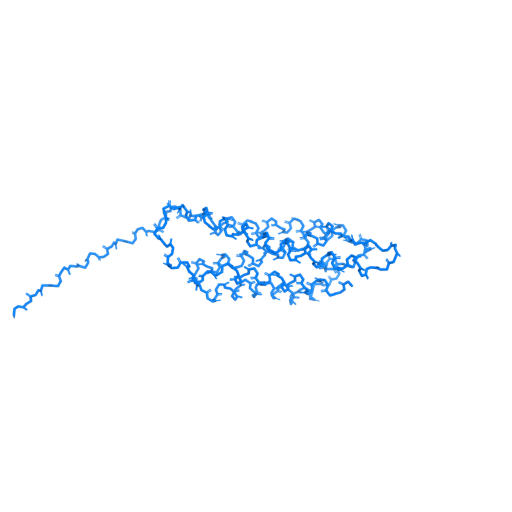653 N N . ARG A 1 95 ? -9.307 -4.363 14.623 1.00 74.31 95 ARG A N 1
ATOM 654 C CA . ARG A 1 95 ? -10.665 -4.790 15.013 1.00 74.31 95 ARG A CA 1
ATOM 655 C C . ARG A 1 95 ? -10.677 -5.880 16.085 1.00 74.31 95 ARG A C 1
ATOM 657 O O . ARG A 1 95 ? -11.656 -5.964 16.821 1.00 74.31 95 ARG A O 1
ATOM 664 N N . HIS A 1 96 ? -9.627 -6.694 16.160 1.00 74.94 96 HIS A N 1
ATOM 665 C CA . HIS A 1 96 ? -9.538 -7.837 17.070 1.00 74.94 96 HIS A CA 1
ATOM 666 C C . HIS A 1 96 ? -8.689 -7.519 18.303 1.00 74.94 96 HIS A C 1
ATOM 668 O O . HIS A 1 96 ? -9.079 -7.849 19.421 1.00 74.94 96 HIS A O 1
ATOM 674 N N . ALA A 1 97 ? -7.554 -6.845 18.112 1.00 71.44 97 ALA A N 1
ATOM 675 C CA . ALA A 1 97 ? -6.652 -6.443 19.182 1.00 71.44 97 ALA A CA 1
ATOM 676 C C . ALA A 1 97 ? -5.994 -5.101 18.835 1.00 71.44 97 ALA A C 1
ATOM 678 O O . ALA A 1 97 ? -5.334 -4.967 17.808 1.00 71.44 97 ALA A O 1
ATOM 679 N N . GLY A 1 98 ? -6.167 -4.097 19.696 1.00 68.75 98 GLY A N 1
ATOM 680 C CA . GLY A 1 98 ? -5.467 -2.819 19.563 1.00 68.75 98 GLY A CA 1
ATOM 681 C C . GLY A 1 98 ? -3.990 -2.911 19.972 1.00 68.75 98 GLY A C 1
ATOM 682 O O . GLY A 1 98 ? -3.562 -3.867 20.616 1.00 68.75 98 GLY A O 1
ATOM 683 N N . GLY A 1 99 ? -3.209 -1.881 19.643 1.00 71.75 99 GLY A N 1
ATOM 684 C CA . GLY A 1 99 ? -1.815 -1.755 20.083 1.00 71.75 99 GLY A CA 1
ATOM 685 C C . GLY A 1 99 ? -0.809 -2.531 19.224 1.00 71.75 99 GLY A C 1
ATOM 686 O O . GLY A 1 99 ? -1.018 -2.743 18.030 1.00 71.75 99 GLY A O 1
ATOM 687 N N . ARG A 1 100 ? 0.312 -2.944 19.834 1.00 76.44 100 ARG A N 1
ATOM 688 C CA . ARG A 1 100 ? 1.451 -3.603 19.155 1.00 76.44 100 ARG A CA 1
ATOM 689 C C . ARG A 1 100 ? 1.080 -4.811 18.270 1.00 76.44 100 ARG A C 1
ATOM 691 O O . ARG A 1 100 ? 1.649 -4.903 17.183 1.00 76.44 100 ARG A O 1
ATOM 698 N N . PRO A 1 101 ? 0.138 -5.701 18.649 1.00 77.06 101 PRO A N 1
ATOM 699 C CA . PRO A 1 101 ? -0.246 -6.838 17.807 1.00 77.06 101 PRO A CA 1
ATOM 700 C C . PRO A 1 101 ? -0.797 -6.427 16.435 1.00 77.06 101 PRO A C 1
ATOM 702 O O . PRO A 1 101 ? -0.542 -7.103 15.443 1.00 77.06 101 PRO A O 1
ATOM 705 N N . ALA A 1 102 ? -1.501 -5.293 16.352 1.00 73.19 102 ALA A N 1
ATOM 706 C CA . ALA A 1 102 ? -2.049 -4.811 15.088 1.00 73.19 102 ALA A CA 1
ATOM 707 C C . ALA A 1 102 ? -0.976 -4.285 14.126 1.00 73.19 102 ALA A C 1
ATOM 709 O O . ALA A 1 102 ? -1.061 -4.519 12.921 1.00 73.19 102 ALA A O 1
ATOM 710 N N . ALA A 1 103 ? 0.061 -3.627 14.653 1.00 74.06 103 ALA A N 1
ATOM 711 C CA . ALA A 1 103 ? 1.197 -3.190 13.843 1.00 74.06 103 ALA A CA 1
ATOM 712 C C . ALA A 1 103 ? 1.963 -4.393 13.278 1.00 74.06 103 ALA A C 1
ATOM 714 O O . ALA A 1 103 ? 2.298 -4.420 12.092 1.00 74.06 103 ALA A O 1
ATOM 715 N N . LEU A 1 104 ? 2.177 -5.418 14.113 1.00 81.25 104 LEU A N 1
ATOM 716 C CA . LEU A 1 104 ? 2.828 -6.660 13.700 1.00 81.25 104 LEU A CA 1
ATOM 717 C C . LEU A 1 104 ? 2.034 -7.391 12.618 1.00 81.25 104 LEU A C 1
ATOM 719 O O . LEU A 1 104 ? 2.645 -7.930 11.707 1.00 81.25 104 LEU A O 1
ATOM 723 N N . ALA A 1 105 ? 0.701 -7.368 12.661 1.00 82.19 105 ALA A N 1
ATOM 724 C CA . ALA A 1 105 ? -0.122 -7.967 11.612 1.00 82.19 105 ALA A CA 1
ATOM 725 C C . ALA A 1 105 ? 0.045 -7.260 10.254 1.00 82.19 105 ALA A C 1
ATOM 727 O O . ALA A 1 105 ? 0.163 -7.926 9.224 1.00 82.19 105 ALA A O 1
ATOM 728 N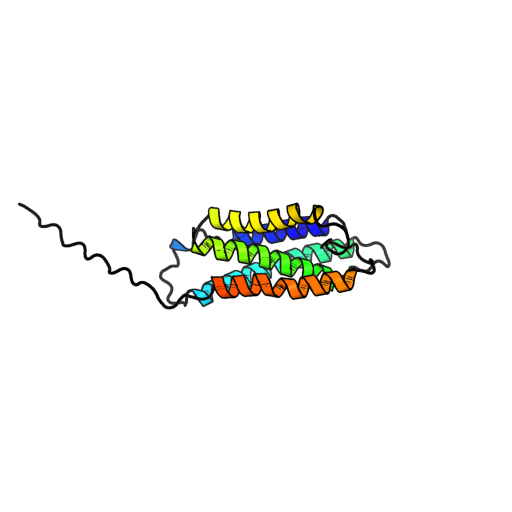 N . GLY A 1 106 ? 0.119 -5.924 10.237 1.00 77.56 106 GLY A N 1
ATOM 729 C CA . GLY A 1 106 ? 0.426 -5.167 9.018 1.00 77.56 106 GLY A CA 1
ATOM 730 C C . GLY A 1 106 ? 1.812 -5.511 8.463 1.00 77.56 106 GLY A C 1
ATOM 731 O O . GLY A 1 106 ? 1.948 -5.832 7.281 1.00 77.56 106 GLY A O 1
ATOM 732 N N . ALA A 1 107 ? 2.828 -5.538 9.330 1.00 80.31 107 ALA A N 1
ATOM 733 C CA . ALA A 1 107 ? 4.187 -5.925 8.952 1.00 80.31 107 ALA A CA 1
ATOM 734 C C . ALA A 1 107 ? 4.270 -7.384 8.471 1.00 80.31 107 ALA A C 1
ATOM 736 O O . ALA A 1 107 ? 4.919 -7.658 7.465 1.00 80.31 107 ALA A O 1
ATOM 737 N N . ALA A 1 108 ? 3.571 -8.307 9.135 1.00 84.62 108 ALA A N 1
ATOM 738 C CA . ALA A 1 108 ? 3.499 -9.715 8.758 1.00 84.62 108 ALA A CA 1
ATOM 739 C C . ALA A 1 108 ? 2.811 -9.909 7.404 1.00 84.62 108 ALA A C 1
ATOM 741 O O . ALA A 1 108 ? 3.239 -10.755 6.630 1.00 84.62 108 ALA A O 1
ATOM 742 N N . THR A 1 109 ? 1.797 -9.100 7.080 1.00 82.69 109 THR A N 1
ATOM 743 C CA . THR A 1 109 ? 1.120 -9.151 5.774 1.00 82.69 109 THR A CA 1
ATOM 744 C C . THR A 1 109 ? 2.084 -8.782 4.642 1.00 82.69 109 THR A C 1
ATOM 746 O O . THR A 1 109 ? 2.170 -9.493 3.642 1.00 82.69 109 THR A O 1
ATOM 749 N N . ILE A 1 110 ? 2.868 -7.712 4.815 1.00 84.19 110 ILE A N 1
ATOM 750 C CA . ILE A 1 110 ? 3.898 -7.316 3.839 1.00 84.19 110 ILE A CA 1
ATOM 751 C C . ILE A 1 110 ? 5.051 -8.319 3.801 1.00 84.19 110 ILE A C 1
ATOM 753 O O . ILE A 1 110 ? 5.529 -8.664 2.722 1.00 84.19 110 ILE A O 1
ATOM 757 N N . GLY A 1 111 ? 5.477 -8.818 4.962 1.00 81.25 111 GLY A N 1
ATOM 758 C CA . GLY A 1 111 ? 6.506 -9.848 5.067 1.00 81.25 111 GLY A CA 1
ATOM 759 C C . GLY A 1 111 ? 6.102 -11.128 4.340 1.00 81.25 111 GLY A C 1
ATOM 760 O O . GLY A 1 111 ? 6.890 -11.656 3.564 1.00 81.25 111 GLY A O 1
ATOM 761 N N . ALA A 1 112 ? 4.857 -11.576 4.506 1.00 84.44 112 ALA A N 1
ATOM 762 C CA . ALA A 1 112 ? 4.309 -12.725 3.796 1.00 84.44 112 ALA A CA 1
ATOM 763 C C . ALA A 1 112 ? 4.278 -12.493 2.282 1.00 84.44 112 ALA A C 1
ATOM 765 O O . ALA A 1 112 ? 4.657 -13.389 1.539 1.00 84.44 112 ALA A O 1
ATOM 766 N N . LEU A 1 113 ? 3.907 -11.296 1.816 1.00 82.25 113 LEU A N 1
ATOM 767 C CA . LEU A 1 113 ? 3.955 -10.956 0.390 1.00 82.25 113 LEU A CA 1
ATOM 768 C C . LEU A 1 113 ? 5.393 -11.010 -0.156 1.00 82.25 113 LEU A C 1
ATOM 770 O O . LEU A 1 113 ? 5.640 -11.601 -1.208 1.00 82.25 113 LEU A O 1
ATOM 774 N N . GLY A 1 114 ? 6.346 -10.442 0.586 1.00 81.44 114 GLY A N 1
ATOM 775 C CA . GLY A 1 114 ? 7.767 -10.476 0.247 1.00 81.44 114 GLY A CA 1
ATOM 776 C C . GLY A 1 114 ? 8.320 -11.901 0.194 1.00 81.44 114 GLY A C 1
ATOM 777 O O . GLY A 1 114 ? 8.968 -12.257 -0.785 1.00 81.44 114 GLY A O 1
ATOM 778 N N . VAL A 1 115 ? 8.011 -12.729 1.196 1.00 84.69 115 VAL A N 1
ATOM 779 C CA . VAL A 1 115 ? 8.467 -14.126 1.302 1.00 84.69 115 VAL A CA 1
ATOM 780 C C . VAL A 1 115 ? 7.755 -15.050 0.318 1.00 84.69 115 VAL A C 1
ATOM 782 O O . VAL A 1 115 ? 8.386 -15.968 -0.184 1.00 84.69 115 VAL A O 1
ATOM 785 N N . ALA A 1 116 ? 6.479 -14.822 0.003 1.00 83.62 116 ALA A N 1
ATOM 786 C CA . ALA A 1 116 ? 5.735 -15.630 -0.964 1.00 83.62 116 ALA A CA 1
ATOM 787 C C . ALA A 1 116 ? 6.166 -15.338 -2.406 1.00 83.62 116 ALA A C 1
ATOM 789 O O . ALA A 1 116 ? 6.183 -16.241 -3.240 1.00 83.62 116 ALA A O 1
ATOM 790 N N . SER A 1 117 ? 6.544 -14.091 -2.701 1.00 82.00 117 SER A N 1
ATOM 791 C CA . SER A 1 117 ? 6.927 -13.682 -4.052 1.00 82.00 117 SER A CA 1
ATOM 792 C C . SER A 1 117 ? 8.050 -14.501 -4.713 1.00 82.00 117 SER A C 1
ATOM 794 O O . SER A 1 117 ? 7.870 -14.828 -5.884 1.00 82.00 117 SER A O 1
ATOM 796 N N . PRO A 1 118 ? 9.143 -14.922 -4.033 1.00 81.19 118 PRO A N 1
ATOM 797 C CA . PRO A 1 118 ? 10.158 -15.786 -4.633 1.00 81.19 118 PRO A CA 1
ATOM 798 C C . PRO A 1 118 ? 9.644 -17.171 -5.049 1.00 81.19 118 PRO A C 1
ATOM 800 O O . PRO A 1 118 ? 10.250 -17.801 -5.911 1.00 81.19 118 PRO A O 1
ATOM 803 N N . PHE A 1 119 ? 8.539 -17.650 -4.470 1.00 83.00 119 PHE A N 1
ATOM 804 C CA . PHE A 1 119 ? 7.968 -18.958 -4.805 1.00 83.00 119 PHE A CA 1
ATOM 805 C C . PHE A 1 119 ? 7.071 -18.925 -6.054 1.00 83.00 119 PHE A C 1
ATOM 807 O O . PHE A 1 119 ? 6.708 -19.979 -6.575 1.00 83.00 119 PHE A O 1
ATOM 814 N N . LEU A 1 120 ? 6.714 -17.738 -6.554 1.00 80.44 120 LEU A N 1
ATOM 815 C CA . LEU A 1 120 ? 5.855 -17.567 -7.728 1.00 80.44 120 LEU A CA 1
ATOM 816 C C . LEU A 1 120 ? 6.698 -17.476 -9.002 1.00 80.44 120 LEU A C 1
ATOM 818 O O . LEU A 1 120 ? 7.104 -16.390 -9.377 1.00 80.44 120 LEU A O 1
ATOM 822 N N . SER A 1 121 ? 6.969 -18.585 -9.689 1.00 76.94 121 SER A N 1
ATOM 823 C CA . SER A 1 121 ? 7.774 -18.574 -10.925 1.00 76.94 121 SER A CA 1
ATOM 824 C C . SER A 1 121 ? 6.949 -18.310 -12.200 1.00 76.94 121 SER A C 1
ATOM 826 O O . SER A 1 121 ? 5.727 -18.465 -12.222 1.00 76.94 121 SER A O 1
ATOM 828 N N . GLY A 1 122 ? 7.626 -17.900 -13.281 1.00 75.25 122 GLY A N 1
ATOM 829 C CA . GLY A 1 122 ? 7.031 -17.728 -14.614 1.00 75.25 122 GLY A CA 1
ATOM 830 C C . GLY A 1 122 ? 6.082 -16.531 -14.721 1.00 75.25 122 GLY A C 1
ATOM 831 O O . GLY A 1 122 ? 6.376 -15.448 -14.218 1.00 75.25 122 GLY A O 1
ATOM 832 N N . ASP A 1 123 ? 4.926 -16.729 -15.358 1.00 72.12 123 ASP A N 1
ATOM 833 C CA . ASP A 1 123 ? 3.920 -15.679 -15.601 1.00 72.12 123 ASP A CA 1
ATOM 834 C C . ASP A 1 123 ? 3.228 -15.166 -14.332 1.00 72.12 123 ASP A C 1
ATOM 836 O O . ASP A 1 123 ? 2.499 -14.171 -14.375 1.00 72.12 123 ASP A O 1
ATOM 840 N N . LEU A 1 124 ? 3.423 -15.859 -13.209 1.00 73.81 124 LEU A N 1
ATOM 841 C CA . LEU A 1 124 ? 2.916 -15.471 -11.895 1.00 73.81 124 LEU A CA 1
ATOM 842 C C . LEU A 1 124 ? 3.926 -14.634 -11.106 1.00 73.81 124 LEU A C 1
ATOM 844 O O . LEU A 1 124 ? 3.576 -14.136 -10.036 1.00 73.81 124 LEU A O 1
ATOM 848 N N . TRP A 1 125 ? 5.149 -14.460 -11.621 1.00 81.25 125 TRP A N 1
ATOM 849 C CA . TRP A 1 125 ? 6.179 -13.670 -10.962 1.00 81.25 125 TRP A CA 1
ATOM 850 C C . TRP A 1 125 ? 5.746 -12.195 -10.872 1.00 81.25 125 TRP A C 1
ATOM 852 O O . TRP A 1 125 ? 5.616 -11.521 -11.899 1.00 81.25 125 TRP A O 1
ATOM 862 N N . PRO A 1 126 ? 5.544 -11.649 -9.659 1.00 79.94 126 PRO A N 1
ATOM 863 C CA . PRO A 1 126 ? 4.921 -10.337 -9.490 1.00 79.94 126 PRO A CA 1
ATOM 864 C C . PRO A 1 126 ? 5.881 -9.164 -9.734 1.00 79.94 126 PRO A C 1
ATOM 866 O O . PRO A 1 126 ? 5.453 -8.013 -9.715 1.00 79.94 126 PRO A O 1
ATOM 869 N N . TRP A 1 127 ? 7.168 -9.437 -9.967 1.00 83.31 127 TRP A N 1
ATOM 870 C CA . TRP A 1 127 ? 8.231 -8.434 -9.979 1.00 83.31 127 TRP A CA 1
ATOM 871 C C . TRP A 1 127 ? 9.067 -8.469 -11.280 1.00 83.31 127 TRP A C 1
ATOM 873 O O . TRP A 1 127 ? 10.279 -8.715 -11.216 1.00 83.31 127 TRP A O 1
ATOM 883 N N . PRO A 1 128 ? 8.489 -8.240 -12.476 1.00 83.12 128 PRO A N 1
ATOM 884 C CA . PRO A 1 128 ? 9.232 -8.264 -13.739 1.00 83.12 128 PRO A CA 1
ATOM 885 C C . PRO A 1 128 ? 10.304 -7.166 -13.787 1.00 83.12 128 PRO A C 1
ATOM 887 O O . PRO A 1 128 ? 10.175 -6.124 -13.144 1.00 83.12 128 PRO A O 1
ATOM 890 N N . LEU A 1 129 ? 11.388 -7.383 -14.529 1.00 82.69 129 LEU A N 1
ATOM 891 C CA . LEU A 1 129 ? 12.409 -6.352 -14.741 1.00 82.69 129 LEU A CA 1
ATOM 892 C C . LEU A 1 129 ? 11.871 -5.246 -15.673 1.00 82.69 129 LEU A C 1
ATOM 894 O O . LEU A 1 129 ? 11.132 -5.559 -16.609 1.00 82.69 129 LEU A O 1
ATOM 898 N N . PRO A 1 130 ? 12.241 -3.969 -15.461 1.00 78.69 130 PRO A N 1
ATOM 899 C CA . PRO A 1 130 ? 11.957 -2.892 -16.410 1.00 78.69 130 PRO A CA 1
ATOM 900 C C . PRO A 1 130 ? 12.408 -3.249 -17.830 1.00 78.69 130 PRO A C 1
ATOM 902 O O . PRO A 1 130 ? 13.542 -3.682 -18.021 1.00 78.69 130 PRO A O 1
ATOM 905 N N . GLY A 1 131 ? 11.514 -3.088 -18.808 1.00 77.44 131 GLY A N 1
ATOM 906 C CA . GLY A 1 131 ? 11.759 -3.451 -20.210 1.00 77.44 131 GLY A CA 1
ATOM 907 C C . GLY A 1 131 ? 11.416 -4.900 -20.583 1.00 77.44 131 GLY A C 1
ATOM 908 O O . GLY A 1 131 ? 11.526 -5.261 -21.752 1.00 77.44 131 GLY A O 1
ATOM 909 N N . ALA A 1 132 ? 10.974 -5.735 -19.637 1.00 82.69 132 ALA A N 1
ATOM 910 C CA . ALA A 1 132 ? 10.445 -7.060 -19.959 1.00 82.69 132 ALA A CA 1
ATOM 911 C C . ALA A 1 132 ? 9.114 -6.959 -20.726 1.00 82.69 132 ALA A C 1
ATOM 913 O O . ALA A 1 132 ? 8.266 -6.134 -20.393 1.00 82.69 132 ALA A O 1
ATOM 914 N N . ALA A 1 133 ? 8.879 -7.861 -21.685 1.00 83.81 133 ALA A N 1
ATOM 915 C CA . ALA A 1 133 ? 7.632 -7.902 -22.463 1.00 83.81 133 ALA A CA 1
ATOM 916 C C . ALA A 1 133 ? 6.373 -8.101 -21.593 1.00 83.81 133 ALA A C 1
ATOM 9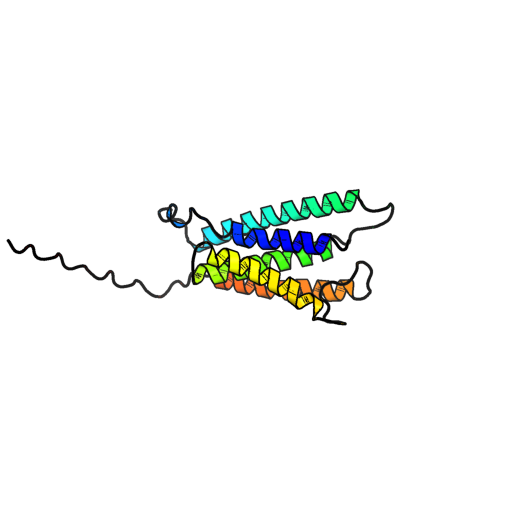18 O O . ALA A 1 133 ? 5.281 -7.680 -21.960 1.00 83.81 133 ALA A O 1
ATOM 919 N N . SER A 1 134 ? 6.524 -8.715 -20.416 1.00 85.12 134 SER A N 1
ATOM 920 C CA . SER A 1 134 ? 5.442 -8.923 -19.451 1.00 85.12 134 SER A CA 1
ATOM 921 C C . SER A 1 134 ? 5.161 -7.714 -18.549 1.00 85.12 134 SER A C 1
ATOM 923 O O . SER A 1 134 ? 4.224 -7.773 -17.751 1.00 85.12 134 SER A O 1
ATOM 925 N N . TRP A 1 135 ? 5.935 -6.624 -18.651 1.00 85.62 135 TRP A N 1
ATOM 926 C CA . TRP A 1 135 ? 5.856 -5.471 -17.746 1.00 85.62 135 TRP A CA 1
ATOM 927 C C . TRP A 1 135 ? 4.437 -4.904 -17.643 1.00 85.62 135 TRP A C 1
ATOM 929 O O . TRP A 1 135 ? 3.886 -4.847 -16.542 1.00 85.62 135 TRP A O 1
ATOM 939 N N . ASP A 1 136 ? 3.823 -4.542 -18.768 1.00 85.75 136 ASP A N 1
ATOM 940 C CA . ASP A 1 136 ? 2.501 -3.905 -18.771 1.00 85.75 136 ASP A CA 1
ATOM 941 C C . ASP A 1 136 ? 1.411 -4.851 -18.259 1.00 85.75 136 ASP A C 1
ATOM 943 O O . ASP A 1 136 ? 0.581 -4.464 -17.434 1.00 85.75 136 ASP A O 1
ATOM 947 N N . ALA A 1 137 ? 1.456 -6.119 -18.677 1.00 87.06 137 ALA A N 1
ATOM 948 C CA . ALA A 1 137 ? 0.493 -7.132 -18.256 1.00 87.06 137 ALA A CA 1
ATOM 949 C C . ALA A 1 137 ? 0.538 -7.371 -16.738 1.00 87.06 137 ALA A C 1
ATOM 951 O O . ALA A 1 137 ? -0.505 -7.454 -16.084 1.00 87.06 137 ALA A O 1
ATOM 952 N N . VAL A 1 138 ? 1.735 -7.449 -16.148 1.00 87.44 138 VAL A N 1
ATOM 953 C CA . VAL A 1 138 ? 1.886 -7.625 -14.697 1.00 87.44 138 VAL A CA 1
ATOM 954 C C . VAL A 1 138 ? 1.428 -6.378 -13.938 1.00 87.44 138 VAL A C 1
ATOM 956 O O . VAL A 1 138 ? 0.746 -6.503 -12.922 1.00 87.44 138 VAL A O 1
ATOM 959 N N . HIS A 1 139 ? 1.718 -5.173 -14.432 1.00 87.25 139 HIS A N 1
ATOM 960 C CA . HIS A 1 139 ? 1.289 -3.940 -13.764 1.00 87.25 139 HIS A CA 1
ATOM 961 C C . HIS A 1 139 ? -0.221 -3.696 -13.858 1.00 87.25 139 HIS A C 1
ATOM 963 O O . HIS A 1 139 ? -0.822 -3.207 -12.899 1.00 87.25 139 HIS A O 1
ATOM 969 N N . GLN A 1 140 ? -0.872 -4.114 -14.946 1.00 87.06 140 GLN A N 1
ATOM 970 C CA . GLN A 1 140 ? -2.335 -4.161 -15.001 1.00 87.06 140 GLN A CA 1
ATOM 971 C C . GLN A 1 140 ? -2.906 -5.119 -13.951 1.00 87.06 140 GLN A C 1
ATOM 973 O O . GLN A 1 140 ? -3.863 -4.770 -13.259 1.00 87.06 140 GLN A O 1
ATOM 978 N N . ARG A 1 141 ? -2.297 -6.300 -13.765 1.00 87.25 141 ARG A N 1
ATOM 979 C CA . ARG A 1 141 ? -2.705 -7.229 -12.698 1.00 87.25 141 ARG A CA 1
ATOM 980 C C . ARG A 1 141 ? -2.515 -6.623 -11.310 1.00 87.25 141 ARG A C 1
ATOM 982 O O . ARG A 1 141 ? -3.387 -6.812 -10.470 1.00 87.25 141 ARG A O 1
ATOM 989 N N . TRP A 1 142 ? -1.443 -5.865 -11.077 1.00 84.94 142 TRP A N 1
ATOM 990 C CA . TRP A 1 142 ? -1.253 -5.121 -9.827 1.00 84.94 142 TRP A CA 1
ATOM 991 C C . TRP A 1 142 ? -2.379 -4.118 -9.574 1.00 84.94 142 TRP A C 1
ATOM 993 O O . TRP A 1 142 ? -2.929 -4.114 -8.476 1.00 84.94 142 TRP A O 1
ATOM 1003 N N . LEU A 1 143 ? -2.776 -3.336 -10.584 1.00 86.00 143 LEU A N 1
ATOM 1004 C CA . LEU A 1 143 ? -3.892 -2.386 -10.475 1.00 86.00 143 LEU A CA 1
ATOM 1005 C C . LEU A 1 143 ? -5.223 -3.080 -10.158 1.00 86.00 143 LEU A C 1
ATOM 1007 O O . LEU A 1 143 ? -5.997 -2.605 -9.326 1.00 86.00 143 LEU A O 1
ATOM 1011 N N . VAL A 1 144 ? -5.487 -4.228 -10.786 1.00 87.81 144 VAL A N 1
ATOM 1012 C CA . VAL A 1 144 ? -6.670 -5.042 -10.468 1.00 87.81 144 VAL A CA 1
ATOM 1013 C C . VAL A 1 144 ? -6.569 -5.600 -9.046 1.00 87.81 144 VAL A C 1
ATOM 1015 O O . VAL A 1 144 ? -7.535 -5.544 -8.284 1.00 87.81 144 VAL A O 1
ATOM 1018 N N . ALA A 1 145 ? -5.390 -6.078 -8.645 1.00 85.00 145 ALA A N 1
ATOM 1019 C CA . ALA A 1 145 ? -5.143 -6.586 -7.302 1.00 85.00 145 ALA A CA 1
ATOM 1020 C C . ALA A 1 145 ? -5.326 -5.503 -6.229 1.00 85.00 145 ALA A C 1
ATOM 1022 O O . ALA A 1 145 ? -5.733 -5.845 -5.121 1.00 85.00 145 ALA A O 1
ATOM 1023 N N . THR A 1 146 ? -5.126 -4.216 -6.550 1.00 86.44 146 THR A N 1
ATOM 1024 C CA . THR A 1 146 ? -5.373 -3.073 -5.651 1.00 86.44 146 THR A CA 1
ATOM 1025 C C . THR A 1 146 ? -6.823 -2.998 -5.153 1.00 86.44 146 THR A C 1
ATOM 1027 O O . THR A 1 146 ? -7.078 -2.504 -4.051 1.00 86.44 146 THR A O 1
ATOM 1030 N N . VAL A 1 147 ? -7.785 -3.533 -5.911 1.00 89.50 147 VAL A N 1
ATOM 1031 C CA . VAL A 1 147 ? -9.205 -3.549 -5.523 1.00 89.50 147 VAL A CA 1
ATOM 1032 C C . VAL A 1 147 ? -9.432 -4.376 -4.253 1.00 89.50 147 VAL A C 1
ATOM 1034 O O . VAL A 1 147 ? -10.258 -4.010 -3.416 1.00 89.50 147 VAL A O 1
ATOM 1037 N N . VAL A 1 148 ? -8.671 -5.457 -4.061 1.00 90.69 148 VAL A N 1
ATOM 1038 C CA . VAL A 1 148 ? -8.807 -6.354 -2.904 1.00 90.69 148 VAL A CA 1
ATOM 1039 C C . VAL A 1 148 ? -8.471 -5.653 -1.577 1.00 90.69 148 VAL A C 1
ATOM 1041 O O . VAL A 1 148 ? -9.352 -5.594 -0.714 1.00 90.69 148 VAL A O 1
ATOM 1044 N N . PRO A 1 149 ? -7.269 -5.076 -1.366 1.00 86.75 149 PRO A N 1
ATOM 1045 C CA . PRO A 1 149 ? -6.956 -4.385 -0.122 1.00 86.75 149 PRO A CA 1
ATOM 1046 C C . PRO A 1 149 ? -7.823 -3.136 0.085 1.00 86.75 149 PRO A C 1
ATOM 1048 O O . PRO A 1 149 ? -8.159 -2.832 1.228 1.00 86.75 149 PRO A O 1
ATOM 1051 N N . LEU A 1 150 ? -8.271 -2.458 -0.983 1.00 87.12 150 LEU A N 1
ATOM 1052 C CA . LEU A 1 150 ? -9.267 -1.384 -0.876 1.00 87.12 150 LEU A CA 1
ATOM 1053 C C . LEU A 1 150 ? -10.602 -1.896 -0.329 1.00 87.12 150 LEU A C 1
ATOM 1055 O O . LEU A 1 150 ? -11.155 -1.297 0.593 1.00 87.12 150 LEU A O 1
ATOM 1059 N N . GLY A 1 151 ? -11.105 -3.017 -0.849 1.00 88.00 151 GLY A N 1
ATOM 1060 C CA . GLY A 1 151 ? -12.317 -3.666 -0.350 1.00 88.00 151 GLY A CA 1
ATOM 1061 C C . GLY A 1 151 ? -12.196 -4.070 1.120 1.00 88.00 151 GLY A C 1
ATOM 1062 O O . GLY A 1 151 ? -13.117 -3.831 1.904 1.00 88.00 151 GLY A O 1
ATOM 1063 N N . VAL A 1 152 ? -11.038 -4.603 1.520 1.00 87.31 152 VAL A N 1
ATOM 1064 C CA . VAL A 1 152 ? -10.746 -4.956 2.919 1.00 87.31 152 VAL A CA 1
ATOM 1065 C C . VAL A 1 152 ? -10.691 -3.715 3.810 1.00 87.31 152 VAL A C 1
ATOM 1067 O O . VAL A 1 152 ? -11.295 -3.723 4.880 1.00 87.31 152 VAL A O 1
ATOM 1070 N N . LEU A 1 153 ? -10.038 -2.633 3.376 1.00 84.94 153 LEU A N 1
ATOM 1071 C CA . LEU A 1 153 ? -10.009 -1.357 4.102 1.00 84.94 153 LEU A CA 1
ATOM 1072 C C . LEU A 1 153 ? -11.413 -0.767 4.258 1.00 84.94 153 LEU A C 1
ATOM 1074 O O . LEU A 1 153 ? -11.801 -0.386 5.360 1.00 84.94 153 LEU A O 1
ATOM 1078 N N . LEU A 1 154 ? -12.206 -0.758 3.184 1.00 85.81 154 LEU A N 1
ATOM 1079 C CA . LEU A 1 154 ? -13.603 -0.321 3.212 1.00 85.81 154 LEU A CA 1
ATOM 1080 C C . LEU A 1 154 ? -14.423 -1.160 4.196 1.00 85.81 154 LEU A C 1
ATOM 1082 O O . LEU A 1 154 ? -15.174 -0.604 4.994 1.00 85.81 154 LEU A O 1
ATOM 1086 N N . ALA A 1 155 ? -14.268 -2.484 4.181 1.00 84.56 155 ALA A N 1
ATOM 1087 C CA . ALA A 1 155 ? -14.950 -3.377 5.112 1.00 84.56 155 ALA A CA 1
ATOM 1088 C C . ALA A 1 155 ? -14.476 -3.191 6.563 1.00 84.56 155 ALA A C 1
ATOM 1090 O O . ALA A 1 155 ? -15.289 -3.248 7.484 1.00 84.56 155 ALA A O 1
ATOM 1091 N N . ALA A 1 156 ? -13.184 -2.937 6.778 1.00 81.00 156 ALA A N 1
ATOM 1092 C CA . ALA A 1 156 ? -12.610 -2.712 8.100 1.00 81.00 156 ALA A CA 1
ATOM 1093 C C . ALA A 1 156 ? -13.007 -1.350 8.695 1.00 81.00 156 ALA A C 1
ATOM 1095 O O . ALA A 1 156 ? -13.175 -1.250 9.911 1.00 81.00 156 ALA A O 1
ATOM 1096 N N . HIS A 1 157 ? -13.178 -0.325 7.853 1.00 78.69 157 HIS A N 1
ATOM 1097 C CA . HIS A 1 157 ? -13.606 1.028 8.237 1.00 78.69 157 HIS A CA 1
ATOM 1098 C C . HIS A 1 157 ? -15.125 1.220 8.241 1.00 78.69 157 HIS A C 1
ATOM 1100 O O . HIS A 1 157 ? -15.613 2.251 8.710 1.00 78.69 157 HIS A O 1
ATOM 1106 N N . ARG A 1 158 ? -15.896 0.262 7.713 1.00 78.12 158 ARG A N 1
ATOM 1107 C CA . ARG A 1 158 ? -17.350 0.263 7.865 1.00 78.12 158 ARG A CA 1
ATOM 1108 C C . ARG A 1 158 ? -17.667 0.058 9.341 1.00 78.12 158 ARG A C 1
ATOM 1110 O O . ARG A 1 158 ? -17.551 -1.043 9.873 1.00 78.12 158 ARG A O 1
ATOM 1117 N N . ASP A 1 159 ? -18.083 1.142 9.991 1.00 63.84 159 ASP A N 1
ATOM 1118 C CA . ASP A 1 159 ? -18.737 1.079 11.291 1.00 63.84 159 ASP A CA 1
ATOM 1119 C C . ASP A 1 159 ? -19.922 0.110 11.149 1.00 63.84 159 ASP A C 1
ATOM 1121 O O . ASP A 1 159 ? -20.916 0.416 10.485 1.00 63.84 159 ASP A O 1
ATOM 1125 N N . LEU A 1 160 ? -19.814 -1.082 11.746 1.00 54.00 160 LEU A N 1
ATOM 1126 C CA . LEU A 1 160 ? -20.957 -1.961 11.962 1.00 54.00 160 LEU A CA 1
ATOM 1127 C C . LEU A 1 160 ? -21.909 -1.206 12.893 1.00 54.00 160 LEU A C 1
ATOM 1129 O O . LEU A 1 160 ? -21.807 -1.288 14.114 1.00 54.00 160 LEU A O 1
ATOM 1133 N N . ARG A 1 161 ? -22.814 -0.424 12.304 1.00 48.59 161 ARG A N 1
ATOM 1134 C CA . ARG A 1 161 ? -23.841 0.387 12.971 1.00 48.59 161 ARG A CA 1
ATOM 1135 C C . ARG A 1 161 ? -24.880 -0.440 13.755 1.00 48.59 161 ARG A C 1
ATOM 1137 O O . ARG A 1 161 ? -25.959 0.060 14.040 1.00 48.59 161 ARG A O 1
ATOM 1144 N N . GLY A 1 162 ? -24.593 -1.677 14.160 1.00 47.16 162 GLY A N 1
ATOM 1145 C CA . GLY A 1 162 ? -25.542 -2.492 14.913 1.00 47.16 162 GLY A CA 1
ATOM 1146 C C . GLY A 1 162 ? -24.896 -3.671 15.632 1.00 47.16 162 GLY A C 1
ATOM 1147 O O . GLY A 1 162 ? -24.394 -4.589 14.996 1.00 47.16 162 GLY A O 1
ATOM 1148 N N . GLY A 1 163 ? -24.977 -3.669 16.964 1.00 44.31 163 GLY A N 1
ATOM 1149 C CA . GLY A 1 163 ? -24.706 -4.832 17.816 1.00 44.31 163 GLY A CA 1
ATOM 1150 C C . GLY A 1 163 ? -23.405 -4.708 18.613 1.00 44.31 163 GLY A C 1
ATOM 1151 O O . GLY A 1 163 ? -22.320 -4.834 18.074 1.00 44.31 163 GLY A O 1
ATOM 1152 N N . ARG A 1 164 ? -23.404 -4.498 19.926 1.00 47.00 164 ARG A N 1
ATOM 1153 C CA . ARG A 1 164 ? -24.472 -4.469 20.922 1.00 47.00 164 ARG A CA 1
ATOM 1154 C C . ARG A 1 164 ? -24.106 -3.342 21.878 1.00 47.00 164 ARG A C 1
ATOM 1156 O O . ARG A 1 164 ? -22.976 -3.305 22.366 1.00 47.00 164 ARG A O 1
ATOM 1163 N N . VAL A 1 165 ? -25.059 -2.469 22.196 1.00 53.69 165 VAL A N 1
ATOM 1164 C CA . VAL A 1 165 ? -25.053 -1.829 23.511 1.00 53.69 165 VAL A CA 1
ATOM 1165 C C . VAL A 1 165 ? -25.040 -2.998 24.486 1.00 53.69 165 VAL A C 1
ATOM 1167 O O . VAL A 1 165 ? -26.047 -3.677 24.661 1.00 53.69 165 VAL A O 1
ATOM 1170 N N . ARG A 1 166 ? -23.861 -3.339 25.013 1.00 51.78 166 ARG A N 1
ATOM 1171 C CA . ARG A 1 166 ? -23.763 -4.269 26.130 1.00 51.78 166 ARG A CA 1
ATOM 1172 C C . ARG A 1 166 ? -24.631 -3.609 27.201 1.00 51.78 166 ARG A C 1
ATOM 1174 O O . ARG A 1 166 ? -24.320 -2.461 27.534 1.00 51.78 166 ARG A O 1
ATOM 1181 N N . PRO A 1 167 ? -25.729 -4.237 27.667 1.00 50.34 167 PRO A N 1
ATOM 1182 C CA . PRO A 1 167 ? -26.512 -3.669 28.748 1.00 50.34 167 PRO A CA 1
ATOM 1183 C C . PRO A 1 167 ? -25.508 -3.357 29.838 1.00 50.34 167 PRO A C 1
ATOM 1185 O O . PRO A 1 167 ? -24.736 -4.232 30.241 1.00 50.34 167 PRO A O 1
ATOM 1188 N N . ARG A 1 16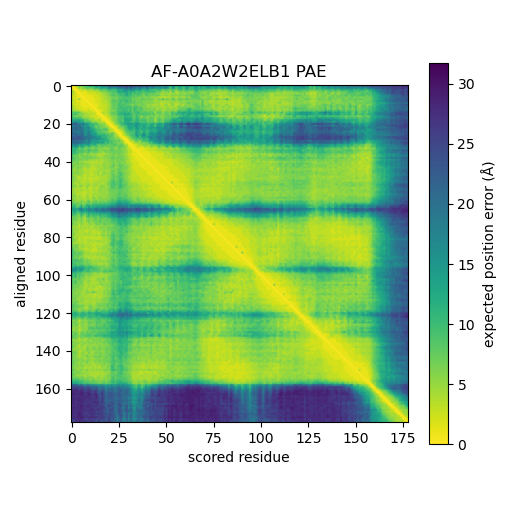8 ? -25.409 -2.075 30.184 1.00 60.78 168 ARG A N 1
ATOM 1189 C CA . ARG A 1 168 ? -24.559 -1.599 31.261 1.00 60.78 168 ARG A CA 1
ATOM 1190 C C . ARG A 1 168 ? -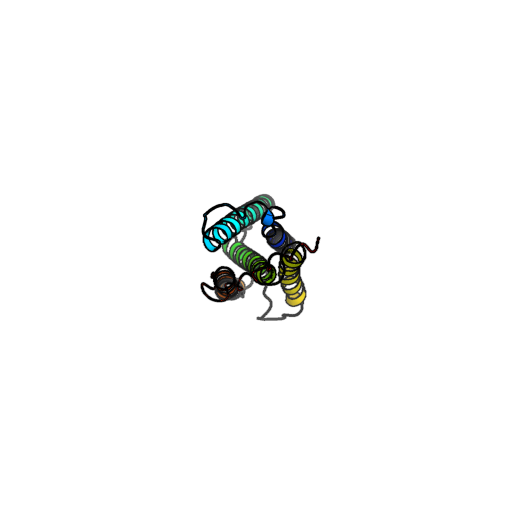25.041 -2.397 32.460 1.00 60.78 168 ARG A C 1
ATOM 1192 O O . ARG A 1 168 ? -26.138 -2.131 32.935 1.00 60.78 168 ARG A O 1
ATOM 1199 N N . ALA A 1 169 ? -24.312 -3.453 32.826 1.00 60.50 169 ALA A N 1
ATOM 1200 C CA . ALA A 1 169 ? -24.669 -4.293 33.952 1.00 60.50 169 ALA A CA 1
ATOM 1201 C C . ALA A 1 169 ? -24.718 -3.336 35.132 1.00 60.50 169 ALA A C 1
ATOM 1203 O O . ALA A 1 169 ? -23.687 -2.801 35.552 1.00 60.50 169 ALA A O 1
ATOM 1204 N N . TRP A 1 170 ? -25.942 -2.999 35.524 1.00 65.88 170 TRP A N 1
ATOM 1205 C CA . TRP A 1 170 ? -26.237 -2.082 36.594 1.00 65.88 170 TRP A CA 1
ATOM 1206 C C . TRP A 1 170 ? -25.615 -2.728 37.819 1.00 65.88 170 TRP A C 1
ATOM 1208 O O . TRP A 1 170 ? -26.119 -3.734 38.315 1.00 65.88 170 TRP A O 1
ATOM 1218 N N . ARG A 1 171 ? -24.438 -2.244 38.231 1.00 65.62 171 ARG A N 1
ATOM 1219 C CA . ARG A 1 171 ? -23.861 -2.652 39.505 1.00 65.62 171 ARG A CA 1
ATOM 1220 C C . ARG A 1 171 ? -24.857 -2.162 40.538 1.00 65.62 171 ARG A C 1
ATOM 1222 O O . ARG A 1 171 ? -24.930 -0.962 40.793 1.00 65.62 171 ARG A O 1
ATOM 1229 N N . ALA A 1 172 ? -25.666 -3.085 41.050 1.00 66.75 172 ALA A N 1
ATOM 1230 C CA . ALA A 1 172 ? -26.502 -2.824 42.199 1.00 66.75 172 ALA A CA 1
ATOM 1231 C C . ALA A 1 172 ? -25.593 -2.229 43.288 1.00 66.75 172 ALA A C 1
ATOM 1233 O O . ALA A 1 172 ? -24.494 -2.757 43.505 1.00 66.75 172 ALA A O 1
ATOM 1234 N N . PRO A 1 173 ? -25.976 -1.100 43.906 1.00 66.88 173 PRO A N 1
ATOM 1235 C CA . PRO A 1 173 ? -25.188 -0.517 44.977 1.00 66.88 173 PRO A CA 1
ATOM 1236 C C . PRO A 1 173 ? -25.025 -1.576 46.064 1.00 66.88 173 PRO A C 1
ATOM 1238 O O . PRO A 1 173 ? -26.012 -2.108 46.569 1.00 66.88 173 PRO A O 1
ATOM 1241 N N . ALA A 1 174 ? -23.771 -1.917 46.371 1.00 66.06 174 ALA A N 1
ATOM 1242 C CA . ALA A 1 174 ? -23.448 -2.810 47.468 1.00 66.06 174 ALA A CA 1
ATOM 1243 C C . ALA A 1 174 ? -24.114 -2.250 48.728 1.00 66.06 174 ALA A C 1
ATOM 1245 O O . ALA A 1 174 ? -23.805 -1.136 49.161 1.00 66.06 174 ALA A O 1
ATOM 1246 N N . ALA A 1 175 ? -25.082 -2.998 49.258 1.00 67.38 175 ALA A N 1
ATOM 1247 C CA . ALA A 1 175 ? -25.724 -2.678 50.514 1.00 67.38 175 ALA A CA 1
ATOM 1248 C C . ALA A 1 175 ? -24.627 -2.576 51.577 1.00 67.38 175 ALA A C 1
ATOM 1250 O O . ALA A 1 175 ? -23.921 -3.545 51.850 1.00 67.38 175 ALA A O 1
ATOM 1251 N N . ARG A 1 176 ? -24.451 -1.376 52.140 1.00 69.19 176 ARG A N 1
ATOM 1252 C CA . ARG A 1 176 ? -23.642 -1.185 53.342 1.00 69.19 176 ARG A CA 1
ATOM 1253 C C . ARG A 1 176 ? -24.362 -1.895 54.479 1.00 69.19 176 ARG A C 1
ATOM 1255 O O . ARG A 1 176 ? -25.365 -1.387 54.975 1.00 69.19 176 ARG A O 1
ATOM 1262 N N . THR A 1 177 ? -23.867 -3.056 54.877 1.00 74.19 177 THR A N 1
ATOM 1263 C CA . THR A 1 177 ? -24.155 -3.595 56.203 1.00 74.19 177 THR A CA 1
ATOM 1264 C C . THR A 1 177 ? -23.337 -2.799 57.215 1.00 74.19 177 THR A C 1
ATOM 1266 O O . THR A 1 177 ? -22.150 -2.553 56.995 1.00 74.19 177 THR A O 1
ATOM 1269 N N . ARG A 1 178 ? -24.045 -2.307 58.233 1.00 70.12 178 ARG A N 1
ATOM 1270 C CA . ARG A 1 178 ? -23.530 -1.533 59.365 1.00 70.12 178 ARG A CA 1
ATOM 1271 C C . ARG A 1 178 ? -22.567 -2.342 60.219 1.00 70.12 178 ARG A C 1
ATOM 1273 O O . ARG A 1 178 ? -22.751 -3.576 60.270 1.00 70.12 178 ARG A O 1
#

Sequence (178 aa):
MLVLRPAMLLIATTGGFALVDAMAPSIGAVPVARWARQWLRTLLILTVLAAGWGVVVAVASTRLADGASLPVAGLAAEAVTCALCGLAGAAVAVRHAGGRPAALAGAATIGALGVASPFLSGDLWPWPLPGAASWDAVHQRWLVATVVPLGVLLAAHRDLRGGRVRPRAWRAPAARTR

Radius of gyration: 21.26 Å; Cα contacts (8 Å, |Δi|>4): 148; chains: 1; bounding box: 49×33×82 Å

Nearest PDB structures (foldseek):
  7e7i-assembly1_A  TM=4.217E-01  e=5.552E+00  Homo sapiens

pLDDT: mean 76.88, std 10.11, range [44.31, 90.69]

Secondary structure (DSSP, 8-state):
-TTHHHHHHHHHHHHHHHH--TTTTTSTTS-S-HHHHHHHHHHHHHHHHHHHHHHHHHHHHTTSPTT----HHHHHHHHHHHHHHHHHHHHHHHHH--SHHHHHHHHHHHHHHHHHGGG--GGG-S-PPTT-TTHHHHHHHHHHHTHHHHHHHHHHHS----S---------------

Mean predicted aligned error: 9.89 Å

Organism: NCBI:txid2666298